Protein AF-A0A0B2UJP2-F1 (afdb_monomer)

Radius of gyration: 17.26 Å; Cα contacts (8 Å, |Δi|>4): 203; chains: 1; bounding box: 52×26×49 Å

Secondary structure (DSSP, 8-state):
-HHHHHHHHHHHHHHHHHHHHHH-GGGT--BS-SSSEEGGGHHHHHHHHHHHHHHTT--STHHHHHHHHHHHHHHSPPPTT-EE-HHHHHHHHHHHHHHHHHHTT---S-HHHHHHHHHHHHHHHHIIIII---TTHHHHHHHHHHHHHHHHH--HHHHHHHHHHHHHHHHHHHHHHHHHHHHHHHHHTT-

Nearest PDB structures (foldseek):
  2d6c-assembly1_A  TM=3.076E-01  e=6.602E+00  Physeter macrocephalus

Mean predicted aligned error: 3.92 Å

Solvent-accessible surface area (backbone atoms only — not comparable to full-atom values): 10195 Å² total; per-residue (Å²): 110,71,65,59,53,42,45,54,50,32,59,42,44,30,57,51,52,52,49,33,49,75,78,40,38,77,80,69,55,67,33,86,47,98,64,66,44,57,49,61,54,53,30,55,46,30,46,49,37,40,53,47,30,57,77,46,70,32,86,30,68,65,47,55,54,35,48,52,52,24,51,44,36,67,70,59,64,60,58,90,59,26,16,29,46,66,66,60,54,55,48,46,45,53,50,39,52,46,50,44,63,66,44,41,88,46,72,60,85,65,52,68,61,54,50,50,47,51,52,52,31,51,54,29,43,45,33,34,71,74,69,67,38,64,83,60,50,36,58,58,39,50,50,51,48,40,48,49,54,21,70,62,63,67,43,68,59,39,48,30,46,36,49,22,49,53,46,52,51,51,52,52,51,53,55,51,53,55,52,51,53,52,52,52,53,60,55,60,76,76,110

Foldseek 3Di:
DLVVVLLVVLLVLLVVLVVCCVPVVVQLDWFQDPDAAAPLCVLVLLVLLLVLCVVLVLVECVNVLSVLVSVCSVVLDDDRSTHHHPVVVVVSNVVSVSVSVVSRPDYADPNVVLVVLSVQLSVVSCCCRPVVPPVCSNLVSVLVNLVSVCVRRVDPSSVSVSSSSVSSSVSNVVSVVVVVVVVVVVVVVVD

pLDDT: mean 92.53, std 6.6, range [61.03, 98.38]

Structure (mmCIF, N/CA/C/O backbone):
data_AF-A0A0B2UJP2-F1
#
_entry.id   AF-A0A0B2UJP2-F1
#
loop_
_atom_site.group_PDB
_atom_site.id
_atom_site.type_symbol
_atom_site.label_atom_id
_atom_site.label_alt_id
_atom_site.label_comp_id
_atom_site.label_asym_id
_atom_site.label_entity_id
_atom_site.label_seq_id
_atom_site.pdbx_PDB_ins_code
_atom_site.Cartn_x
_atom_site.Cartn_y
_atom_site.Cartn_z
_atom_site.occupancy
_atom_site.B_iso_or_equiv
_atom_site.auth_seq_id
_atom_site.auth_comp_id
_atom_site.auth_asym_id
_atom_site.auth_atom_id
_atom_site.pdbx_PDB_model_num
ATOM 1 N N . MET A 1 1 ? -24.992 4.317 1.894 1.00 75.69 1 MET A N 1
ATOM 2 C CA . MET A 1 1 ? -24.284 4.536 0.609 1.00 75.69 1 MET A CA 1
ATOM 3 C C . MET A 1 1 ? -22.768 4.410 0.729 1.00 75.69 1 MET A C 1
ATOM 5 O O . MET A 1 1 ? -22.206 3.634 -0.027 1.00 75.69 1 MET A O 1
ATOM 9 N N . ILE A 1 2 ? -22.106 5.101 1.670 1.00 83.25 2 ILE A N 1
ATOM 10 C CA . ILE A 1 2 ? -20.633 5.050 1.815 1.00 83.25 2 ILE A CA 1
ATOM 11 C C . ILE A 1 2 ? -20.116 3.621 2.065 1.00 83.25 2 ILE A C 1
ATOM 13 O O . ILE A 1 2 ? -19.177 3.199 1.399 1.00 83.25 2 ILE A O 1
ATOM 17 N N . CYS A 1 3 ? -20.766 2.845 2.942 1.00 87.12 3 CYS A N 1
ATOM 18 C CA . CYS A 1 3 ? -20.358 1.459 3.216 1.00 87.12 3 CYS A CA 1
ATOM 19 C C . CYS A 1 3 ? -20.420 0.572 1.963 1.00 87.12 3 CYS A C 1
ATOM 21 O O . CYS A 1 3 ? -19.441 -0.085 1.638 1.00 87.12 3 CYS A O 1
ATOM 23 N N . LEU A 1 4 ? -21.516 0.649 1.197 1.00 91.31 4 LEU A N 1
ATOM 24 C CA . LEU A 1 4 ? -21.671 -0.107 -0.051 1.00 91.31 4 LEU A CA 1
ATOM 25 C C . LEU A 1 4 ? -20.569 0.227 -1.068 1.00 91.31 4 LEU A C 1
ATOM 27 O O . LEU A 1 4 ? -20.046 -0.666 -1.724 1.00 91.31 4 LEU A O 1
ATOM 31 N N . ALA A 1 5 ? -20.195 1.504 -1.189 1.00 93.38 5 ALA A N 1
ATOM 32 C CA . ALA A 1 5 ? -19.117 1.913 -2.086 1.00 93.38 5 ALA A CA 1
ATOM 33 C C . ALA A 1 5 ? -17.758 1.323 -1.666 1.00 93.38 5 ALA A C 1
ATOM 35 O O . ALA A 1 5 ? -17.000 0.873 -2.524 1.00 93.38 5 ALA A O 1
ATOM 36 N N . ILE A 1 6 ? -17.465 1.281 -0.359 1.00 93.75 6 ILE A N 1
ATOM 37 C CA . ILE A 1 6 ? -16.252 0.645 0.183 1.00 93.75 6 ILE A CA 1
ATOM 38 C C . ILE A 1 6 ? -16.264 -0.861 -0.095 1.00 93.75 6 ILE A C 1
ATOM 40 O O . ILE A 1 6 ? -15.250 -1.405 -0.532 1.00 93.75 6 ILE A O 1
ATOM 44 N N . ASP A 1 7 ? -17.404 -1.518 0.115 1.00 93.31 7 ASP A N 1
ATOM 45 C CA . ASP A 1 7 ? -17.557 -2.959 -0.091 1.00 93.31 7 ASP A CA 1
ATOM 46 C C . ASP A 1 7 ? -17.307 -3.332 -1.548 1.00 93.31 7 ASP A C 1
ATOM 48 O O . ASP A 1 7 ? -16.450 -4.166 -1.839 1.00 93.31 7 ASP A O 1
ATOM 52 N N . VAL A 1 8 ? -17.997 -2.657 -2.472 1.00 95.94 8 VAL A N 1
ATOM 53 C CA . VAL A 1 8 ? -17.824 -2.865 -3.914 1.00 95.94 8 VAL A CA 1
ATOM 54 C C . VAL A 1 8 ? -16.376 -2.611 -4.318 1.00 95.94 8 VAL A C 1
ATOM 56 O O . VAL A 1 8 ? -15.792 -3.430 -5.025 1.00 95.94 8 VAL A O 1
ATOM 59 N N . TYR A 1 9 ? -15.769 -1.521 -3.840 1.00 96.69 9 TYR A N 1
ATOM 60 C CA . TYR A 1 9 ? -14.375 -1.210 -4.138 1.00 96.69 9 TYR A CA 1
ATOM 61 C C . TYR A 1 9 ? -13.436 -2.344 -3.705 1.00 96.69 9 TYR A C 1
ATOM 63 O O . TYR A 1 9 ? -12.693 -2.860 -4.540 1.00 96.69 9 TYR A O 1
ATOM 71 N N . LEU A 1 10 ? -13.501 -2.782 -2.441 1.00 95.81 10 LEU A N 1
ATOM 72 C CA . LEU A 1 10 ? -12.616 -3.819 -1.898 1.00 95.81 10 LEU A CA 1
ATOM 73 C C . LEU A 1 10 ? -12.847 -5.192 -2.536 1.00 95.81 10 LEU A C 1
ATOM 75 O O . LEU A 1 10 ? -11.872 -5.897 -2.793 1.00 95.81 10 LEU A O 1
ATOM 79 N N . ILE A 1 11 ? -14.098 -5.550 -2.845 1.00 95.69 11 ILE A N 1
ATOM 80 C CA . ILE A 1 11 ? -14.430 -6.779 -3.581 1.00 95.69 11 ILE A CA 1
ATOM 81 C C . ILE A 1 11 ? -13.800 -6.754 -4.971 1.00 95.69 11 ILE A C 1
ATOM 83 O O . ILE A 1 11 ? -13.231 -7.753 -5.400 1.00 95.69 11 ILE A O 1
ATOM 87 N N . VAL A 1 12 ? -13.872 -5.621 -5.674 1.00 97.06 12 VAL A N 1
ATOM 88 C CA . VAL A 1 12 ? -13.344 -5.492 -7.036 1.00 97.06 12 VAL A CA 1
ATOM 89 C C . VAL A 1 12 ? -11.816 -5.524 -7.057 1.00 97.06 12 VAL A C 1
ATOM 91 O O . VAL A 1 12 ? -11.255 -6.006 -8.035 1.00 97.06 12 VAL A O 1
ATOM 94 N N . LEU A 1 13 ? -11.116 -5.079 -6.010 1.00 96.00 13 LEU A N 1
ATOM 95 C CA . LEU A 1 13 ? -9.649 -4.993 -6.007 1.00 96.00 13 LEU A CA 1
ATOM 96 C C . LEU A 1 13 ? -8.896 -6.271 -6.417 1.00 96.00 13 LEU A C 1
ATOM 98 O O . LEU A 1 13 ? -8.061 -6.177 -7.325 1.00 96.00 13 LEU A O 1
ATOM 102 N N . PRO A 1 14 ? -9.114 -7.452 -5.805 1.00 97.62 14 PRO A N 1
ATOM 103 C CA . PRO A 1 14 ? -8.393 -8.660 -6.203 1.00 97.62 14 PRO A CA 1
ATOM 104 C C . PRO A 1 14 ? -8.684 -9.045 -7.660 1.00 97.62 14 PRO A C 1
ATOM 106 O O . PRO A 1 14 ? -7.749 -9.288 -8.427 1.00 97.62 14 PRO A O 1
ATOM 109 N N . PHE A 1 15 ? -9.953 -9.029 -8.078 1.00 97.69 15 PHE A N 1
ATOM 110 C CA . PHE A 1 15 ? -10.350 -9.404 -9.441 1.00 97.69 15 PHE A CA 1
ATOM 111 C C . PHE A 1 15 ? -9.870 -8.394 -10.481 1.00 97.69 15 PHE A C 1
ATOM 113 O O . PHE A 1 15 ? -9.326 -8.777 -11.510 1.00 97.69 15 PHE A O 1
ATOM 120 N N . GLY A 1 16 ? -9.997 -7.102 -10.190 1.00 96.31 16 GLY A N 1
ATOM 121 C CA . GLY A 1 16 ? -9.502 -6.013 -11.021 1.00 96.31 16 GLY A CA 1
ATOM 122 C C . GLY A 1 16 ? -7.986 -6.069 -11.180 1.00 96.31 16 GLY A C 1
ATOM 123 O O . GLY A 1 16 ? -7.479 -5.858 -12.277 1.00 96.31 16 GLY A O 1
ATOM 124 N N . THR A 1 17 ? -7.250 -6.436 -10.129 1.00 96.12 17 THR A N 1
ATOM 125 C CA . THR A 1 17 ? -5.792 -6.612 -10.211 1.00 96.12 17 THR A CA 1
ATOM 126 C C . THR A 1 17 ? -5.415 -7.785 -11.114 1.00 96.12 17 THR A C 1
ATOM 128 O O . THR A 1 17 ? -4.523 -7.639 -11.951 1.00 96.12 17 THR A O 1
ATOM 131 N N . LEU A 1 18 ? -6.106 -8.925 -10.997 1.00 96.81 18 LEU A N 1
ATOM 132 C CA . LEU A 1 18 ? -5.911 -10.073 -11.892 1.00 96.81 18 LEU A CA 1
ATOM 133 C C . LEU A 1 18 ? -6.283 -9.738 -13.339 1.00 96.81 18 LEU A C 1
ATOM 135 O O . LEU A 1 18 ? -5.522 -10.046 -14.253 1.00 96.81 18 LEU A O 1
ATOM 139 N N . PHE A 1 19 ? -7.415 -9.065 -13.544 1.00 96.62 19 PHE A N 1
ATOM 140 C CA . PHE A 1 19 ? -7.871 -8.624 -14.858 1.00 96.62 19 PHE A CA 1
ATOM 141 C C . PHE A 1 19 ? -6.849 -7.686 -15.507 1.00 96.62 19 PHE A C 1
ATOM 143 O O . PHE A 1 19 ? -6.411 -7.919 -16.633 1.00 96.62 19 PHE A O 1
ATOM 150 N N . LEU A 1 20 ? -6.396 -6.661 -14.780 1.00 94.88 20 LEU A N 1
ATOM 151 C CA . LEU A 1 20 ? -5.360 -5.757 -15.268 1.00 94.88 20 LEU A CA 1
ATOM 152 C C . LEU A 1 20 ? -4.054 -6.502 -15.530 1.00 94.88 20 LEU A C 1
ATOM 154 O O . LEU A 1 20 ? -3.387 -6.202 -16.509 1.00 94.88 20 LEU A O 1
ATOM 158 N N . TYR A 1 21 ? -3.680 -7.486 -14.716 1.00 94.69 21 TYR A N 1
ATOM 159 C CA . TYR A 1 21 ? -2.486 -8.282 -14.978 1.00 94.69 21 TYR A CA 1
ATOM 160 C C . TYR A 1 21 ? -2.602 -9.112 -16.267 1.00 94.69 21 TYR A C 1
ATOM 162 O O . TYR A 1 21 ? -1.658 -9.128 -17.055 1.00 94.69 21 TYR A O 1
ATOM 170 N N . ALA A 1 22 ? -3.747 -9.753 -16.510 1.00 94.94 22 ALA A N 1
ATOM 171 C CA . ALA A 1 22 ? -3.966 -10.610 -17.674 1.00 94.94 22 ALA A CA 1
ATOM 172 C C . ALA A 1 22 ? -4.116 -9.815 -18.982 1.00 94.94 22 ALA A C 1
ATOM 174 O O . ALA A 1 22 ? -3.493 -10.154 -19.986 1.00 94.94 22 ALA A O 1
ATOM 175 N N . PHE A 1 23 ? -4.908 -8.739 -18.969 1.00 95.56 23 PHE A N 1
ATOM 176 C CA . PHE A 1 23 ? -5.330 -8.041 -20.190 1.00 95.56 23 PHE A CA 1
ATOM 177 C C . PHE A 1 23 ? -4.647 -6.689 -20.401 1.00 95.56 23 PHE A C 1
ATOM 179 O O . PHE A 1 23 ? -4.556 -6.204 -21.525 1.00 95.56 23 PHE A O 1
ATOM 186 N N . ALA A 1 24 ? -4.134 -6.071 -19.338 1.00 92.38 24 ALA A N 1
ATOM 187 C CA . ALA A 1 24 ? -3.550 -4.734 -19.385 1.00 92.38 24 ALA A CA 1
ATOM 188 C C . ALA A 1 24 ? -2.288 -4.642 -18.518 1.00 92.38 24 ALA A C 1
ATOM 190 O O . ALA A 1 24 ? -2.117 -3.675 -17.776 1.00 92.38 24 ALA A O 1
ATOM 191 N N . ASN A 1 25 ? -1.400 -5.648 -18.582 1.00 88.88 25 ASN A N 1
ATOM 192 C CA . ASN A 1 25 ? -0.298 -5.817 -17.621 1.00 88.88 25 ASN A CA 1
ATOM 193 C C . ASN A 1 25 ? 0.548 -4.543 -17.450 1.00 88.88 25 ASN A C 1
ATOM 195 O O . ASN A 1 25 ? 0.991 -4.202 -16.356 1.00 88.88 25 ASN A O 1
ATOM 199 N N . GLU A 1 26 ? 0.720 -3.784 -18.531 1.00 86.38 26 GLU A N 1
ATOM 200 C CA . GLU A 1 26 ? 1.343 -2.463 -18.527 1.00 86.38 26 GLU A CA 1
ATOM 201 C C . GLU A 1 26 ? 0.826 -1.527 -17.418 1.00 86.38 26 GLU A C 1
ATOM 203 O O . GLU A 1 26 ? 1.623 -0.815 -16.806 1.00 86.38 26 GLU A O 1
ATOM 208 N N . ALA A 1 27 ? -0.472 -1.565 -17.109 1.00 86.38 27 ALA A N 1
ATOM 209 C CA . ALA A 1 27 ? -1.109 -0.804 -16.040 1.00 86.38 27 ALA A CA 1
ATOM 210 C C . ALA A 1 27 ? -0.759 -1.292 -14.626 1.00 86.38 27 ALA A C 1
ATOM 212 O O . ALA A 1 27 ? -0.904 -0.507 -13.699 1.00 86.38 27 ALA A O 1
ATOM 213 N N . THR A 1 28 ? -0.268 -2.524 -14.455 1.00 85.88 28 THR A N 1
ATOM 214 C CA . THR A 1 28 ? 0.169 -3.095 -13.159 1.00 85.88 28 THR A CA 1
ATOM 215 C C . THR A 1 28 ? 1.686 -3.031 -12.950 1.00 85.88 28 THR A C 1
ATOM 217 O O . THR A 1 28 ? 2.196 -3.285 -11.855 1.00 85.88 28 THR A O 1
ATOM 220 N N . LYS A 1 29 ? 2.444 -2.685 -13.999 1.00 84.56 29 LYS A N 1
ATOM 221 C CA . LYS A 1 29 ? 3.903 -2.580 -13.931 1.00 84.56 29 LYS A CA 1
ATOM 222 C C . LYS A 1 29 ? 4.333 -1.337 -13.164 1.00 84.56 29 LYS A C 1
ATOM 224 O O . LYS A 1 29 ? 3.960 -0.2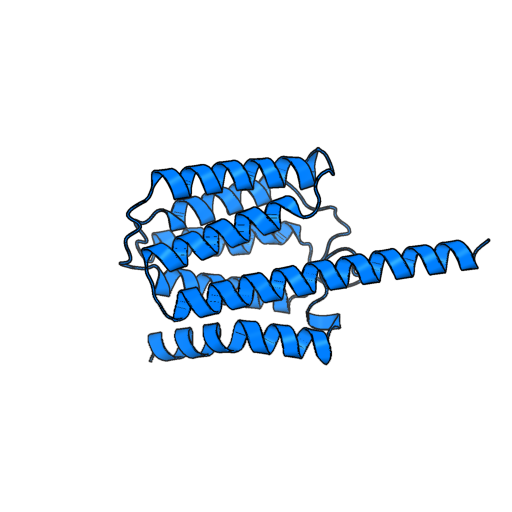06 -13.478 1.00 84.56 29 LYS A O 1
ATOM 229 N N . HIS A 1 30 ? 5.240 -1.547 -12.217 1.00 79.75 30 HIS A N 1
ATOM 230 C CA . HIS A 1 30 ? 5.895 -0.489 -11.459 1.00 79.75 30 HIS A CA 1
ATOM 231 C C . HIS A 1 30 ? 7.373 -0.840 -11.228 1.00 79.75 30 HIS A C 1
ATOM 233 O O . HIS A 1 30 ? 7.747 -2.005 -11.134 1.00 79.75 30 HIS A O 1
ATOM 239 N N . GLY A 1 31 ? 8.248 0.166 -11.139 1.00 82.06 31 GLY A N 1
ATOM 240 C CA . GLY A 1 31 ? 9.698 -0.027 -11.012 1.00 82.06 31 GLY A CA 1
ATOM 241 C C . GLY A 1 31 ? 10.466 0.710 -12.103 1.00 82.06 31 GLY A C 1
ATOM 242 O O . GLY A 1 31 ? 10.180 1.868 -12.373 1.00 82.06 31 GLY A O 1
ATOM 243 N N . TYR A 1 32 ? 11.456 0.070 -12.722 1.00 80.81 32 TYR A N 1
ATOM 244 C CA . TYR A 1 32 ? 12.274 0.686 -13.776 1.00 80.81 32 TYR A CA 1
ATOM 245 C C . TYR A 1 32 ? 11.512 0.744 -15.111 1.00 80.81 32 TYR A C 1
ATOM 247 O O . TYR A 1 32 ? 11.799 -0.025 -16.025 1.00 80.81 32 TYR A O 1
ATOM 255 N N . ILE A 1 33 ? 10.515 1.625 -15.192 1.00 84.06 33 ILE A N 1
ATOM 256 C CA . ILE A 1 33 ? 9.698 1.887 -16.385 1.00 84.06 33 ILE A CA 1
ATOM 257 C C . ILE A 1 33 ? 10.066 3.252 -16.991 1.00 84.06 33 ILE A C 1
ATOM 259 O O . ILE A 1 33 ? 10.508 4.149 -16.274 1.00 84.06 33 ILE A O 1
ATOM 263 N N . ALA A 1 34 ? 9.902 3.411 -18.308 1.00 81.56 34 ALA A N 1
ATOM 264 C CA . ALA A 1 34 ? 10.338 4.613 -19.029 1.00 81.56 34 ALA A CA 1
ATOM 265 C C . ALA A 1 34 ? 9.530 5.873 -18.653 1.00 81.56 34 ALA A C 1
ATOM 267 O O . ALA A 1 34 ? 10.097 6.947 -18.457 1.00 81.56 34 ALA A O 1
ATOM 268 N N . GLY A 1 35 ? 8.211 5.739 -18.495 1.00 85.31 35 GLY A N 1
ATOM 269 C CA . GLY A 1 35 ? 7.296 6.842 -18.180 1.00 85.31 35 GLY A CA 1
ATOM 270 C C . GLY A 1 35 ? 6.723 6.788 -16.763 1.00 85.31 35 GLY A C 1
ATOM 271 O O . GLY A 1 35 ? 6.841 5.783 -16.065 1.00 85.31 35 GLY A O 1
ATOM 272 N N . GLY A 1 36 ? 6.070 7.874 -16.350 1.00 90.00 36 GLY A N 1
ATOM 273 C CA . GLY A 1 36 ? 5.347 7.964 -15.080 1.00 90.00 36 GLY A CA 1
ATOM 274 C C . GLY A 1 36 ? 6.028 8.838 -14.029 1.00 90.00 36 GLY A C 1
ATOM 275 O O . GLY A 1 36 ? 6.999 9.543 -14.297 1.00 90.00 36 GLY A O 1
ATOM 276 N N . ILE A 1 37 ? 5.491 8.782 -12.817 1.00 92.75 37 ILE A N 1
ATOM 277 C CA . ILE A 1 37 ? 5.905 9.600 -11.677 1.00 92.75 37 ILE A CA 1
ATOM 278 C C . ILE A 1 37 ? 6.873 8.829 -10.776 1.00 92.75 37 ILE A C 1
ATOM 280 O O . ILE A 1 37 ? 6.852 7.599 -10.719 1.00 92.75 37 ILE A O 1
ATOM 284 N N . SER A 1 38 ? 7.748 9.543 -10.069 1.00 94.25 38 SER A N 1
ATOM 285 C CA . SER A 1 38 ? 8.731 8.919 -9.178 1.00 94.25 38 SER A CA 1
ATOM 286 C C . SER A 1 38 ? 8.053 8.155 -8.040 1.00 94.25 38 SER A C 1
ATOM 288 O O . SER A 1 38 ? 7.150 8.677 -7.387 1.00 94.25 38 SER A O 1
ATOM 290 N N . LYS A 1 39 ? 8.545 6.950 -7.717 1.00 93.19 39 LYS A N 1
ATOM 291 C CA . LYS A 1 39 ? 8.080 6.221 -6.523 1.00 93.19 39 LYS A CA 1
ATOM 292 C C . LYS A 1 39 ? 8.417 6.928 -5.212 1.00 93.19 39 LYS A C 1
ATOM 294 O O . LYS A 1 39 ? 7.816 6.621 -4.193 1.00 93.19 39 LYS A O 1
ATOM 299 N N . ASN A 1 40 ? 9.311 7.916 -5.216 1.00 94.69 40 ASN A N 1
ATOM 300 C CA . ASN A 1 40 ? 9.557 8.743 -4.030 1.00 94.69 40 ASN A CA 1
ATOM 301 C C . ASN A 1 40 ? 8.349 9.614 -3.639 1.00 94.69 40 ASN A C 1
ATOM 303 O O . ASN A 1 40 ? 8.326 10.168 -2.543 1.00 94.69 40 ASN A O 1
ATOM 307 N N . TYR A 1 41 ? 7.324 9.706 -4.493 1.00 95.00 41 TYR A N 1
ATOM 308 C CA . TYR A 1 41 ? 6.033 10.310 -4.157 1.00 95.00 41 TYR A CA 1
ATOM 309 C C . TYR A 1 41 ? 5.116 9.391 -3.351 1.00 95.00 41 TYR A C 1
ATOM 311 O O . TYR A 1 41 ? 4.049 9.819 -2.923 1.00 95.00 41 TYR A O 1
ATOM 319 N N . PHE A 1 42 ? 5.561 8.169 -3.050 1.00 92.25 42 PHE A N 1
ATOM 320 C CA . PHE A 1 42 ? 4.864 7.277 -2.135 1.00 92.25 42 PHE A CA 1
ATOM 321 C C . PHE A 1 42 ? 4.650 7.875 -0.734 1.00 92.25 42 PHE A C 1
ATOM 323 O O . PHE A 1 42 ? 3.622 7.649 -0.104 1.00 92.25 42 PHE A O 1
ATOM 330 N N . LYS A 1 43 ? 5.554 8.746 -0.279 1.00 95.25 43 LYS A N 1
ATOM 331 C CA . LYS A 1 43 ? 5.374 9.484 0.978 1.00 95.25 43 LYS A CA 1
ATOM 332 C C . LYS A 1 43 ? 4.080 10.303 1.032 1.00 95.25 43 LYS A C 1
ATOM 334 O O . LYS A 1 43 ? 3.520 10.459 2.106 1.00 95.25 43 LYS A O 1
ATOM 339 N N . TYR A 1 44 ? 3.578 10.800 -0.103 1.00 95.62 44 TYR A N 1
ATOM 340 C CA . TYR A 1 44 ? 2.372 11.631 -0.120 1.00 95.62 44 TYR A CA 1
ATOM 341 C C . TYR A 1 44 ? 1.099 10.821 0.092 1.00 95.62 44 TYR A C 1
ATOM 343 O O . TYR A 1 44 ? 0.206 11.297 0.784 1.00 95.62 44 TYR A O 1
ATOM 351 N N . PHE A 1 45 ? 1.027 9.591 -0.422 1.00 91.31 45 PHE A N 1
ATOM 352 C CA . PHE A 1 45 ? -0.133 8.749 -0.145 1.00 91.31 45 PHE A CA 1
ATOM 353 C C . PHE A 1 45 ? -0.160 8.314 1.328 1.00 91.31 45 PHE A C 1
ATOM 355 O O . PHE A 1 45 ? -1.228 8.263 1.931 1.00 91.31 45 PHE A O 1
ATOM 362 N N . TYR A 1 46 ? 1.006 8.033 1.933 1.00 95.25 46 TYR A N 1
ATOM 363 C CA . TYR A 1 46 ? 1.075 7.673 3.352 1.00 95.25 46 TYR A CA 1
ATOM 364 C C . TYR A 1 46 ? 0.786 8.883 4.236 1.00 95.25 46 TYR A C 1
ATOM 366 O O . TYR A 1 46 ? 0.079 8.748 5.228 1.00 95.25 46 TYR A O 1
ATOM 374 N N . LEU A 1 47 ? 1.274 10.068 3.854 1.00 97.44 47 LEU A N 1
ATOM 375 C CA . LEU A 1 47 ? 0.942 11.319 4.530 1.00 97.44 47 LEU A CA 1
ATOM 376 C C . LEU A 1 47 ? -0.567 11.572 4.485 1.00 97.44 47 LEU A C 1
ATOM 378 O O . LEU A 1 47 ? -1.158 11.862 5.518 1.00 97.44 47 LEU A O 1
ATOM 382 N N . TYR A 1 48 ? -1.192 11.390 3.319 1.00 97.62 48 TYR A N 1
ATOM 383 C CA . TYR A 1 48 ? -2.642 11.476 3.167 1.00 97.62 48 TYR A CA 1
ATOM 384 C C . TYR A 1 48 ? -3.377 10.493 4.090 1.00 97.62 48 TYR A C 1
ATOM 386 O O . TYR A 1 48 ? -4.273 10.902 4.823 1.00 97.62 48 TYR A O 1
ATOM 394 N N . GLY A 1 49 ? -2.959 9.223 4.123 1.00 97.06 49 GLY A N 1
ATOM 395 C CA . GLY A 1 49 ? -3.535 8.223 5.024 1.00 97.06 49 GLY A CA 1
ATOM 396 C C . GLY A 1 49 ? -3.388 8.594 6.503 1.00 97.06 49 GLY A C 1
ATOM 397 O O . GLY A 1 49 ? -4.351 8.476 7.257 1.00 97.06 49 GLY A O 1
ATOM 398 N N . VAL A 1 50 ? -2.215 9.087 6.919 1.00 97.62 50 VAL A N 1
ATOM 399 C CA . VAL A 1 50 ? -1.969 9.560 8.293 1.00 97.62 50 VAL A CA 1
ATOM 400 C C . VAL A 1 50 ? -2.891 10.729 8.633 1.00 97.62 50 VAL A C 1
ATOM 402 O O . VAL A 1 50 ? -3.580 10.662 9.648 1.00 97.62 50 VAL A O 1
ATOM 405 N N . VAL A 1 51 ? -2.965 11.755 7.780 1.00 97.62 51 VAL A N 1
ATOM 406 C CA . VAL A 1 51 ? -3.867 12.905 7.971 1.00 97.62 51 VAL A CA 1
ATOM 407 C C . VAL A 1 51 ? -5.313 12.433 8.101 1.00 97.62 51 VAL A C 1
ATOM 409 O O . VAL A 1 51 ? -6.003 12.803 9.049 1.00 97.62 51 VAL A O 1
ATOM 412 N N . LEU A 1 52 ? -5.759 11.550 7.208 1.00 97.00 52 LEU A N 1
ATOM 413 C CA . LEU A 1 52 ? -7.116 11.025 7.250 1.00 97.00 52 LEU A CA 1
ATOM 414 C C . LEU A 1 52 ? -7.377 10.199 8.521 1.00 97.00 52 LEU A C 1
ATOM 416 O O . LEU A 1 52 ? -8.460 10.296 9.080 1.00 97.00 52 LEU A O 1
ATOM 420 N N . SER A 1 53 ? -6.389 9.448 9.018 1.00 96.50 53 SER A N 1
ATOM 421 C CA . SER A 1 53 ? -6.490 8.690 10.278 1.00 96.50 53 SER A CA 1
ATOM 422 C C . SER A 1 53 ? -6.512 9.553 11.546 1.00 96.50 53 SER A C 1
ATOM 424 O O . SER A 1 53 ? -6.761 9.028 12.634 1.00 96.50 53 SER A O 1
ATOM 426 N N . VAL A 1 54 ? -6.186 10.843 11.425 1.00 95.75 54 VAL A N 1
ATOM 427 C CA . VAL A 1 54 ? -6.323 11.844 12.492 1.00 95.75 54 VAL A CA 1
ATOM 428 C C . VAL A 1 54 ? -7.691 12.517 12.395 1.00 95.75 54 VAL A C 1
ATOM 430 O O . VAL A 1 54 ? -8.369 12.621 13.410 1.00 95.75 54 VAL A O 1
ATOM 433 N N . ILE A 1 55 ? -8.111 12.915 11.186 1.00 96.25 55 ILE A N 1
ATOM 434 C CA . ILE A 1 55 ? -9.428 13.531 10.930 1.00 96.25 55 ILE A CA 1
ATOM 435 C C . ILE A 1 55 ? -10.565 12.564 11.274 1.00 96.25 55 ILE A C 1
ATOM 437 O O . ILE A 1 55 ? -11.508 12.933 11.965 1.00 96.25 55 ILE A O 1
ATOM 441 N N . LEU A 1 56 ? -10.474 11.323 10.794 1.00 94.06 56 LEU A N 1
ATOM 442 C CA . LEU A 1 56 ? -11.287 10.210 11.264 1.00 94.06 56 LEU A CA 1
ATOM 443 C C . LEU A 1 56 ? -10.521 9.627 12.445 1.00 94.06 56 LEU A C 1
ATOM 445 O O . LEU A 1 56 ? -9.484 9.022 12.185 1.00 94.06 56 LEU A O 1
ATOM 449 N N . PRO A 1 57 ? -10.938 9.796 13.708 1.00 89.19 57 PRO A N 1
ATOM 450 C CA . PRO A 1 57 ? -10.126 9.399 14.855 1.00 89.19 57 PRO A CA 1
ATOM 451 C C . PRO A 1 57 ? -10.003 7.868 14.931 1.00 89.19 57 PRO A C 1
ATOM 453 O O . PRO A 1 57 ? -10.755 7.178 15.610 1.00 89.19 57 PRO A O 1
ATOM 456 N N . ILE A 1 58 ? -9.063 7.307 14.167 1.00 91.38 58 ILE A N 1
ATOM 457 C CA . ILE A 1 58 ? -8.700 5.893 14.189 1.00 91.38 58 ILE A CA 1
ATOM 458 C C . ILE A 1 58 ? -7.752 5.706 15.365 1.00 91.38 58 ILE A C 1
ATOM 460 O O . ILE A 1 58 ? -6.548 5.929 15.252 1.00 91.38 58 ILE A O 1
ATOM 464 N N . GLU A 1 59 ? -8.304 5.317 16.505 1.00 86.12 59 GLU A N 1
ATOM 465 C CA . GLU A 1 59 ? -7.549 5.146 17.753 1.00 86.12 59 GLU A CA 1
ATOM 466 C C . GLU A 1 59 ? -6.844 3.786 17.855 1.00 86.12 59 GLU A C 1
ATOM 468 O O . GLU A 1 59 ? -6.113 3.519 18.805 1.00 86.12 59 GLU A O 1
ATOM 473 N N . ASN A 1 60 ? -7.023 2.914 16.861 1.00 89.75 60 ASN A N 1
ATOM 474 C CA . ASN A 1 60 ? -6.387 1.604 16.841 1.00 89.75 60 ASN A CA 1
ATOM 475 C C . ASN A 1 60 ? -4.971 1.627 16.237 1.00 89.75 60 ASN A C 1
ATOM 477 O O . ASN A 1 60 ? -4.498 2.597 15.638 1.00 89.75 60 ASN A O 1
ATOM 481 N N . MET A 1 61 ? -4.294 0.485 16.362 1.00 90.12 61 MET A N 1
ATOM 482 C CA . MET A 1 61 ? -2.901 0.306 15.952 1.00 90.12 61 MET A CA 1
ATOM 483 C C . MET A 1 61 ? -2.657 0.498 14.442 1.00 90.12 61 MET A C 1
ATOM 485 O O . MET A 1 61 ? -1.510 0.687 14.035 1.00 90.12 61 MET A O 1
ATOM 489 N N . TYR A 1 62 ? -3.693 0.533 13.595 1.00 93.75 62 TYR A N 1
ATOM 490 C CA . TYR A 1 62 ? -3.550 0.824 12.164 1.00 93.75 62 TYR A CA 1
ATOM 491 C C . TYR A 1 62 ? -2.907 2.191 11.901 1.00 93.75 62 TYR A C 1
ATOM 493 O O . TYR A 1 62 ? -2.101 2.327 10.978 1.00 93.75 62 TYR A O 1
ATOM 501 N N . ARG A 1 63 ? -3.170 3.190 12.756 1.00 93.81 63 ARG A N 1
ATOM 502 C CA . ARG A 1 63 ? -2.512 4.503 12.671 1.00 93.81 63 ARG A CA 1
ATOM 503 C C . ARG A 1 63 ? -0.988 4.380 12.786 1.00 93.81 63 ARG A C 1
ATOM 505 O O . ARG A 1 63 ? -0.264 5.020 12.025 1.00 93.81 63 ARG A O 1
ATOM 512 N N . ILE A 1 64 ? -0.494 3.514 13.677 1.00 93.31 64 ILE A N 1
ATOM 513 C CA . ILE A 1 64 ? 0.946 3.251 13.835 1.00 93.31 64 ILE A CA 1
ATOM 514 C C . ILE A 1 64 ? 1.520 2.637 12.559 1.00 93.31 64 ILE A C 1
ATOM 516 O O . ILE A 1 64 ? 2.591 3.047 12.116 1.00 93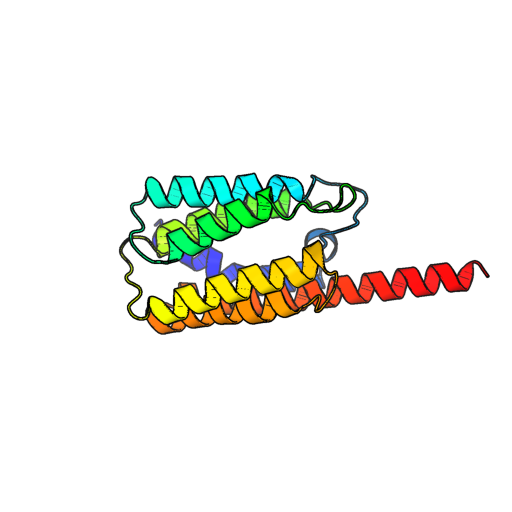.31 64 ILE A O 1
ATOM 520 N N . HIS A 1 65 ? 0.798 1.705 11.929 1.00 95.50 65 HIS A N 1
ATOM 521 C CA . HIS A 1 65 ? 1.211 1.139 10.645 1.00 95.50 65 HIS A CA 1
ATOM 522 C C . HIS A 1 65 ? 1.376 2.229 9.574 1.00 95.50 65 HIS A C 1
ATOM 524 O O . HIS A 1 65 ? 2.422 2.287 8.925 1.00 95.50 65 HIS A O 1
ATOM 530 N N . LEU A 1 66 ? 0.399 3.133 9.429 1.00 96.56 66 LEU A N 1
ATOM 531 C CA . LEU A 1 66 ? 0.473 4.239 8.466 1.00 96.56 66 LEU A CA 1
ATOM 532 C C . LEU A 1 66 ? 1.645 5.183 8.752 1.00 96.56 66 LEU A C 1
ATOM 534 O O . LEU A 1 66 ? 2.404 5.517 7.841 1.00 96.56 66 LEU A O 1
ATOM 538 N N . PHE A 1 67 ? 1.828 5.575 10.014 1.00 96.88 67 PHE A N 1
ATOM 539 C CA . PHE A 1 67 ? 2.904 6.481 10.413 1.00 96.88 67 PHE A CA 1
ATOM 540 C C . PHE A 1 67 ? 4.286 5.864 10.179 1.00 96.88 67 PHE A C 1
ATOM 542 O O . PHE A 1 67 ? 5.180 6.490 9.609 1.00 96.88 67 PHE A O 1
ATOM 549 N N . ARG A 1 68 ? 4.443 4.588 10.536 1.00 96.81 68 ARG A N 1
ATOM 550 C CA . ARG A 1 68 ? 5.665 3.822 10.293 1.00 96.81 68 ARG A CA 1
ATOM 551 C C . ARG A 1 68 ? 5.981 3.747 8.800 1.00 96.81 68 ARG A C 1
ATOM 553 O O . ARG A 1 68 ? 7.116 4.002 8.404 1.00 96.81 68 ARG A O 1
ATOM 560 N N . ARG A 1 69 ? 4.986 3.469 7.953 1.00 96.81 69 ARG A N 1
ATOM 561 C CA . ARG A 1 69 ? 5.167 3.456 6.494 1.00 96.81 69 ARG A CA 1
ATOM 562 C C . ARG A 1 69 ? 5.518 4.834 5.927 1.00 96.81 69 ARG A C 1
ATOM 564 O O . ARG A 1 69 ? 6.373 4.916 5.044 1.00 96.81 69 ARG A O 1
ATOM 571 N N . LEU A 1 70 ? 4.935 5.914 6.453 1.00 97.69 70 LEU A N 1
ATOM 572 C CA . LEU A 1 70 ? 5.316 7.281 6.089 1.00 97.69 70 LEU A CA 1
ATOM 573 C C . LEU A 1 70 ? 6.806 7.523 6.366 1.00 97.69 70 LEU A C 1
ATOM 575 O O . LEU A 1 70 ? 7.534 7.902 5.447 1.00 97.69 70 LEU A O 1
ATOM 579 N N . ILE A 1 71 ? 7.269 7.230 7.586 1.00 97.50 71 ILE A N 1
ATOM 580 C CA . ILE A 1 71 ? 8.684 7.363 7.967 1.00 97.50 71 ILE A CA 1
ATOM 581 C C . ILE A 1 71 ? 9.571 6.550 7.023 1.00 97.50 71 ILE A C 1
ATOM 583 O O . ILE A 1 71 ? 10.516 7.087 6.446 1.00 97.50 71 ILE A O 1
ATOM 587 N N . GLU A 1 72 ? 9.245 5.275 6.805 1.00 95.88 72 GLU A N 1
ATOM 588 C CA . GLU A 1 72 ? 10.006 4.407 5.905 1.00 95.88 72 GLU A CA 1
ATOM 589 C C . GLU A 1 72 ? 10.120 4.992 4.499 1.00 95.88 72 GLU A C 1
ATOM 591 O O . GLU A 1 72 ? 11.193 4.947 3.915 1.00 95.88 72 GLU A O 1
ATOM 596 N N . THR A 1 73 ? 9.056 5.572 3.939 1.00 95.44 73 THR A N 1
ATOM 597 C CA . THR A 1 73 ? 9.136 6.170 2.594 1.00 95.44 73 THR A CA 1
ATOM 598 C C . THR A 1 73 ? 9.950 7.458 2.522 1.00 95.44 73 THR A C 1
ATOM 600 O O . THR A 1 73 ? 10.424 7.817 1.442 1.00 95.44 73 THR A O 1
ATOM 603 N N . VAL A 1 74 ? 10.137 8.151 3.646 1.00 96.38 74 VAL A N 1
ATOM 604 C CA . VAL A 1 74 ? 11.024 9.318 3.742 1.00 96.38 74 VAL A CA 1
ATOM 605 C C . VAL A 1 74 ? 12.484 8.872 3.878 1.00 96.38 74 VAL A C 1
ATOM 607 O O . VAL A 1 74 ? 13.355 9.430 3.205 1.00 96.38 74 VAL A O 1
ATOM 610 N N . VAL A 1 75 ? 12.741 7.852 4.704 1.00 96.50 75 VAL A N 1
ATOM 611 C CA . VAL A 1 75 ? 14.084 7.332 5.009 1.00 96.50 75 VAL A CA 1
ATOM 612 C C . VAL A 1 75 ? 14.612 6.431 3.884 1.00 96.50 75 VAL A C 1
ATOM 614 O O . VAL A 1 75 ? 15.696 6.655 3.347 1.00 96.50 75 VAL A O 1
ATOM 617 N N . PHE A 1 76 ? 13.841 5.424 3.474 1.00 95.50 76 PHE A N 1
ATOM 618 C CA . PHE A 1 76 ? 14.206 4.427 2.466 1.00 95.50 76 PHE A CA 1
ATOM 619 C C . PHE A 1 76 ? 13.784 4.872 1.064 1.00 95.50 76 PHE A C 1
ATOM 621 O O . PHE A 1 76 ? 12.819 4.381 0.473 1.00 95.50 76 PHE A O 1
ATOM 628 N N . LYS A 1 77 ? 14.539 5.822 0.507 1.00 94.00 77 LYS A N 1
ATOM 629 C CA . LYS A 1 77 ? 14.265 6.364 -0.827 1.00 94.00 77 LYS A CA 1
ATOM 630 C C . LYS A 1 77 ? 14.420 5.307 -1.921 1.00 94.00 77 LYS A C 1
ATOM 632 O O . LYS A 1 77 ? 15.368 4.519 -1.957 1.00 94.00 77 LYS A O 1
ATOM 637 N N . TYR A 1 78 ? 13.509 5.351 -2.884 1.00 91.62 78 TYR A N 1
ATOM 638 C CA . TYR A 1 78 ? 13.625 4.599 -4.122 1.00 91.62 78 TYR A CA 1
ATOM 639 C C . TYR A 1 78 ? 14.670 5.238 -5.043 1.00 91.62 78 TYR A C 1
ATOM 641 O O . TYR A 1 78 ? 14.864 6.457 -5.059 1.00 91.62 78 TYR A O 1
ATOM 649 N N . SER A 1 79 ? 15.296 4.405 -5.881 1.00 89.69 79 SER A N 1
ATOM 650 C CA . SER A 1 79 ? 16.145 4.875 -6.982 1.00 89.69 79 SER A CA 1
ATOM 651 C C . SER A 1 79 ? 15.381 5.865 -7.869 1.00 89.69 79 SER A C 1
ATOM 653 O O . SER A 1 79 ? 14.205 5.648 -8.161 1.00 89.69 79 SER A O 1
ATOM 655 N N . SER A 1 80 ? 16.061 6.903 -8.361 1.00 87.38 80 SER A N 1
ATOM 656 C CA . SER A 1 80 ? 15.500 7.915 -9.275 1.00 87.38 80 SER A CA 1
ATOM 657 C C . SER A 1 80 ? 14.909 7.329 -10.563 1.00 87.38 80 SER A C 1
ATOM 659 O O . SER A 1 80 ? 14.020 7.924 -11.170 1.00 87.38 80 SER A O 1
ATOM 661 N N . ARG A 1 81 ? 15.362 6.136 -10.964 1.00 88.50 81 ARG A N 1
ATOM 662 C CA . ARG A 1 81 ? 14.846 5.400 -12.128 1.00 88.50 81 ARG A CA 1
ATOM 663 C C . ARG A 1 81 ? 13.581 4.586 -11.824 1.00 88.50 81 ARG A C 1
ATOM 665 O O . ARG A 1 81 ? 12.971 4.053 -12.743 1.00 88.50 81 ARG A O 1
ATOM 672 N N . SER A 1 82 ? 13.204 4.448 -10.553 1.00 89.94 82 SER A N 1
ATOM 673 C CA . SER A 1 82 ? 12.015 3.710 -10.134 1.00 89.94 82 SER A CA 1
ATOM 674 C C . SER A 1 82 ? 10.785 4.614 -10.201 1.00 89.94 82 SER A C 1
ATOM 676 O O . SER A 1 82 ? 10.640 5.565 -9.429 1.00 89.94 82 SER A O 1
ATOM 678 N N . ARG A 1 83 ? 9.890 4.300 -11.131 1.00 91.94 83 ARG A N 1
ATOM 679 C CA . ARG A 1 83 ? 8.677 5.048 -11.448 1.00 91.94 83 ARG A CA 1
ATOM 680 C C . ARG A 1 83 ? 7.424 4.189 -11.253 1.00 91.94 83 ARG A C 1
ATOM 682 O O . ARG A 1 83 ? 7.478 2.957 -11.183 1.00 91.94 83 ARG A O 1
ATOM 689 N N . MET A 1 84 ? 6.290 4.859 -11.124 1.00 91.62 84 MET A N 1
ATOM 690 C CA . MET A 1 84 ? 4.946 4.286 -11.105 1.00 91.62 84 MET A CA 1
ATOM 691 C C . MET A 1 84 ? 4.051 5.064 -12.071 1.00 91.62 84 MET A C 1
ATOM 693 O O . MET A 1 84 ? 4.324 6.223 -12.384 1.00 91.62 84 MET A O 1
ATOM 697 N N . ARG A 1 85 ? 2.962 4.451 -12.533 1.00 90.25 85 ARG A N 1
ATOM 698 C CA . ARG A 1 85 ? 1.954 5.167 -13.327 1.00 90.25 85 ARG A CA 1
ATOM 699 C C . ARG A 1 85 ? 1.033 5.979 -12.417 1.00 90.25 85 ARG A C 1
ATOM 701 O O . ARG A 1 85 ? 0.775 5.560 -11.292 1.00 90.25 85 ARG A O 1
ATOM 708 N N . LEU A 1 86 ? 0.487 7.083 -12.932 1.00 90.44 86 LEU A N 1
ATOM 709 C CA . LEU A 1 86 ? -0.437 7.961 -12.199 1.00 90.44 86 LEU A CA 1
ATOM 710 C C . LEU A 1 86 ? -1.635 7.197 -11.610 1.00 90.44 86 LEU A C 1
ATOM 712 O O . LEU A 1 86 ? -2.023 7.453 -10.476 1.00 90.44 86 LEU A O 1
ATOM 716 N N . ILE A 1 87 ? -2.149 6.194 -12.328 1.00 90.62 87 ILE A N 1
ATOM 717 C CA . ILE A 1 87 ? -3.250 5.350 -11.845 1.00 90.62 87 ILE A CA 1
ATOM 718 C C . ILE A 1 87 ? -2.936 4.644 -10.518 1.00 90.62 87 ILE A C 1
ATOM 720 O O . ILE A 1 87 ? -3.814 4.546 -9.674 1.00 90.62 87 ILE A O 1
ATOM 724 N N . HIS A 1 88 ? -1.685 4.228 -10.276 1.00 90.94 88 HIS A N 1
ATOM 725 C CA . HIS A 1 88 ? -1.304 3.606 -9.000 1.00 90.94 88 HIS A CA 1
ATOM 726 C C . HIS A 1 88 ? -1.339 4.612 -7.851 1.00 90.94 88 HIS A C 1
ATOM 728 O O . HIS A 1 88 ? -1.614 4.244 -6.715 1.00 90.94 88 HIS A O 1
ATOM 734 N N . PHE A 1 89 ? -1.038 5.878 -8.143 1.00 91.12 89 PHE A N 1
ATOM 735 C CA . PHE A 1 89 ? -1.082 6.940 -7.151 1.00 91.12 89 PHE A CA 1
ATOM 736 C C . PHE A 1 89 ? -2.523 7.283 -6.786 1.00 91.12 89 PHE A C 1
ATOM 738 O O . PHE A 1 89 ? -2.853 7.289 -5.606 1.00 91.12 89 PHE A O 1
ATOM 745 N N . ILE A 1 90 ? -3.390 7.473 -7.787 1.00 93.06 90 ILE A N 1
ATOM 746 C CA . ILE A 1 90 ? -4.829 7.698 -7.579 1.00 93.06 90 ILE A CA 1
ATOM 747 C C . ILE A 1 90 ? -5.443 6.518 -6.815 1.00 93.06 90 ILE A C 1
ATOM 749 O O . ILE A 1 90 ? -6.124 6.721 -5.813 1.00 93.06 90 ILE A O 1
ATOM 753 N N . HIS A 1 91 ? -5.135 5.290 -7.242 1.00 93.75 91 HIS A N 1
ATOM 754 C CA . HIS A 1 91 ? -5.556 4.068 -6.559 1.00 93.75 91 HIS A CA 1
ATOM 755 C C . HIS A 1 91 ? -5.079 4.030 -5.107 1.00 93.75 91 HIS A C 1
ATOM 757 O O . HIS A 1 91 ? -5.867 3.731 -4.221 1.00 93.75 91 HIS A O 1
ATOM 763 N N . GLY A 1 92 ? -3.820 4.390 -4.841 1.00 93.88 92 GLY A N 1
ATOM 764 C CA . GLY A 1 92 ? -3.287 4.472 -3.483 1.00 93.88 92 GLY A CA 1
ATOM 765 C C . GLY A 1 92 ? -4.085 5.429 -2.595 1.00 93.88 92 GLY A C 1
ATOM 766 O O . GLY A 1 92 ? -4.424 5.067 -1.473 1.00 93.88 92 GLY A O 1
ATOM 767 N N . MET A 1 93 ? -4.437 6.615 -3.100 1.00 95.62 93 MET A N 1
ATOM 768 C CA . MET A 1 93 ? -5.258 7.576 -2.352 1.00 95.62 93 MET A CA 1
ATOM 769 C C . MET A 1 93 ? -6.638 6.986 -2.038 1.00 95.62 93 MET A C 1
ATOM 771 O O . MET A 1 93 ? -7.010 6.932 -0.869 1.00 95.62 93 MET A O 1
ATOM 775 N N . ALA A 1 94 ? -7.339 6.457 -3.048 1.00 96.31 94 ALA A N 1
ATOM 776 C CA . ALA A 1 94 ? -8.650 5.825 -2.874 1.00 96.31 94 ALA A CA 1
ATOM 777 C C . ALA A 1 94 ? -8.605 4.646 -1.884 1.00 96.31 94 ALA A C 1
ATOM 779 O O . ALA A 1 94 ? -9.448 4.544 -0.994 1.00 96.31 94 ALA A O 1
ATOM 780 N N . TYR A 1 95 ? -7.573 3.804 -1.985 1.00 96.75 95 TYR A N 1
ATOM 781 C CA . TYR A 1 95 ? -7.352 2.670 -1.096 1.00 96.75 95 TYR A CA 1
ATOM 782 C C . TYR A 1 95 ? -7.244 3.111 0.366 1.00 96.75 95 TYR A C 1
ATOM 784 O O . TYR A 1 95 ? -7.950 2.579 1.224 1.00 96.75 95 TYR A O 1
ATOM 792 N N . TYR A 1 96 ? -6.405 4.110 0.666 1.00 95.88 96 TYR A N 1
ATOM 793 C CA . TYR A 1 96 ? -6.271 4.603 2.038 1.00 95.88 96 TYR A CA 1
ATOM 794 C C . TYR A 1 96 ? -7.531 5.312 2.530 1.00 95.88 96 TYR A C 1
ATOM 796 O O . TYR A 1 96 ? -7.837 5.198 3.715 1.00 95.88 96 TYR A O 1
ATOM 804 N N . THR A 1 97 ? -8.300 5.965 1.653 1.00 96.62 97 THR A N 1
ATOM 805 C CA . THR A 1 97 ? -9.622 6.495 2.011 1.00 96.62 97 THR A CA 1
ATOM 806 C C . THR A 1 97 ? -10.550 5.384 2.494 1.00 96.62 97 THR A C 1
ATOM 808 O O . THR A 1 97 ? -11.059 5.454 3.613 1.00 96.62 97 THR A O 1
ATOM 811 N N . CYS A 1 98 ? -10.727 4.332 1.689 1.00 96.94 98 CYS A N 1
ATOM 812 C CA . CYS A 1 98 ? -11.590 3.198 2.020 1.00 96.94 98 CYS A CA 1
ATOM 813 C C . CYS A 1 98 ? -11.130 2.479 3.293 1.00 96.94 98 CYS A C 1
ATOM 815 O O . CYS A 1 98 ? -11.946 2.194 4.168 1.00 96.94 98 CYS A O 1
ATOM 817 N N . MET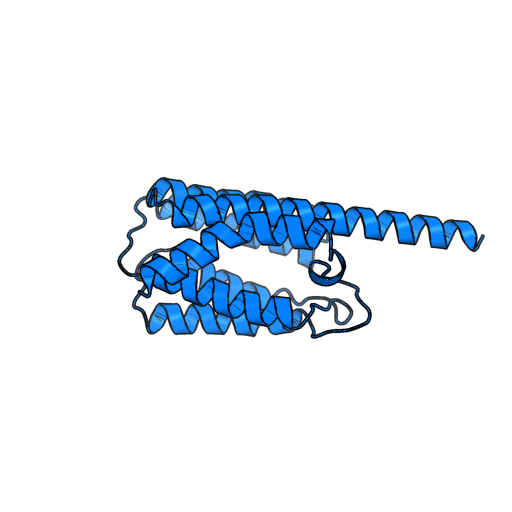 A 1 99 ? -9.824 2.238 3.433 1.00 96.81 99 MET A N 1
ATOM 818 C CA . MET A 1 99 ? -9.275 1.574 4.613 1.00 96.81 99 MET A CA 1
ATOM 819 C C . MET A 1 99 ? -9.434 2.416 5.879 1.00 96.81 99 MET A C 1
ATOM 821 O O . MET A 1 99 ? -9.833 1.881 6.906 1.00 96.81 99 MET A O 1
ATOM 825 N N . CYS A 1 100 ? -9.165 3.724 5.839 1.00 96.62 100 CYS A N 1
ATOM 826 C CA . CYS A 1 100 ? -9.347 4.580 7.012 1.00 96.62 100 CYS A CA 1
ATOM 827 C C . CYS A 1 100 ? -10.820 4.666 7.436 1.00 96.62 100 CYS A C 1
ATOM 829 O O . CYS A 1 100 ? -11.112 4.559 8.625 1.00 96.62 100 CYS A O 1
ATOM 831 N N . LEU A 1 101 ? -11.745 4.791 6.478 1.00 96.19 101 LEU A N 1
ATOM 832 C CA . LEU A 1 101 ? -13.182 4.766 6.761 1.00 96.19 101 LEU A CA 1
ATOM 833 C C . LEU A 1 101 ? -13.615 3.436 7.391 1.00 96.19 101 LEU A C 1
ATOM 835 O O . LEU A 1 101 ? -14.354 3.443 8.369 1.00 96.19 101 LEU A O 1
ATOM 839 N N . HIS A 1 102 ? -13.124 2.305 6.878 1.00 95.69 102 HIS A N 1
ATOM 840 C CA . HIS A 1 102 ? -13.445 0.981 7.424 1.00 95.69 102 HIS A CA 1
ATOM 841 C C . HIS A 1 102 ? -12.873 0.753 8.829 1.00 95.69 102 HIS A C 1
ATOM 843 O O . HIS A 1 102 ? -13.514 0.141 9.682 1.00 95.69 102 HIS A O 1
ATOM 849 N N . MET A 1 103 ? -11.657 1.242 9.075 1.00 95.75 103 MET A N 1
ATOM 850 C CA . MET A 1 103 ? -10.959 1.072 10.351 1.00 95.75 103 MET A CA 1
ATOM 851 C C . MET A 1 103 ? -11.457 2.024 11.445 1.00 95.75 103 MET A C 1
ATOM 853 O O . MET A 1 103 ? -11.120 1.827 12.616 1.00 95.75 103 MET A O 1
ATOM 857 N N . HIS A 1 104 ? -12.240 3.045 11.098 1.00 95.31 104 HIS A N 1
ATOM 858 C CA . HIS A 1 104 ? -12.823 3.969 12.063 1.00 95.31 104 HIS A CA 1
ATOM 859 C C . HIS A 1 104 ? -13.782 3.238 13.020 1.00 95.31 104 HIS A C 1
ATOM 861 O O . HIS A 1 104 ? -14.621 2.441 12.603 1.00 95.31 104 HIS A O 1
ATOM 867 N N . GLY A 1 105 ? -13.617 3.472 14.325 1.00 92.50 105 GLY A N 1
ATOM 868 C CA . GLY A 1 105 ? -14.404 2.811 15.373 1.00 92.50 105 GLY A CA 1
ATOM 869 C C . GLY A 1 105 ? -14.105 1.318 15.577 1.00 92.50 105 GLY A C 1
ATOM 870 O O . GLY A 1 105 ? -14.788 0.668 16.364 1.00 92.50 105 GLY A O 1
ATOM 871 N N . LYS A 1 106 ? -13.106 0.743 14.889 1.00 93.62 106 LYS A N 1
ATOM 872 C CA . LYS A 1 106 ? -12.674 -0.650 15.102 1.00 93.62 106 LYS A CA 1
ATOM 873 C C . LYS A 1 106 ? -11.565 -0.721 16.143 1.00 93.62 106 LYS A C 1
ATOM 875 O O . LYS A 1 106 ? -10.673 0.126 16.155 1.00 93.62 106 LYS A O 1
ATOM 880 N N . THR A 1 107 ? -11.574 -1.761 16.967 1.00 89.88 107 THR A N 1
ATOM 881 C CA . THR A 1 107 ? -10.536 -2.035 17.968 1.00 89.88 107 THR A CA 1
ATOM 882 C C . THR A 1 107 ? -9.657 -3.207 17.529 1.00 89.88 107 THR A C 1
ATOM 884 O O . THR A 1 107 ? -10.098 -4.105 16.817 1.00 89.88 107 THR A O 1
ATOM 887 N N . ILE A 1 108 ? -8.382 -3.173 17.921 1.00 88.81 108 ILE A N 1
ATOM 888 C CA . ILE A 1 108 ? -7.410 -4.255 17.711 1.00 88.81 108 ILE A CA 1
ATOM 889 C C . ILE A 1 108 ? -6.952 -4.682 19.104 1.00 88.81 108 ILE A C 1
ATOM 891 O O . ILE A 1 108 ? -6.359 -3.873 19.818 1.00 88.81 108 ILE A O 1
ATOM 895 N N . MET A 1 109 ? -7.244 -5.919 19.498 1.00 83.00 109 ME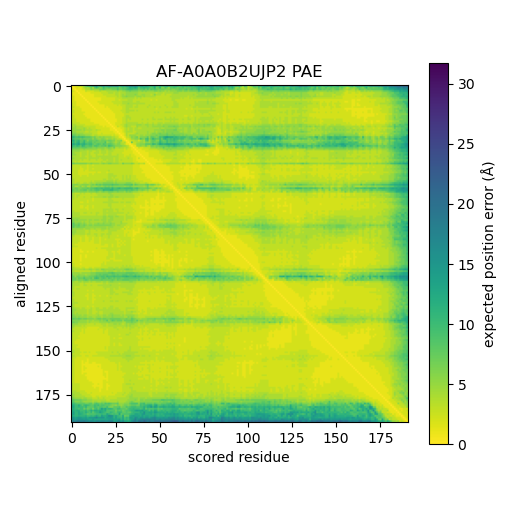T A N 1
ATOM 896 C CA . MET A 1 109 ? -6.993 -6.427 20.848 1.00 83.00 109 MET A CA 1
ATOM 897 C C . MET A 1 109 ? -5.525 -6.819 21.038 1.00 83.00 109 MET A C 1
ATOM 899 O O . MET A 1 109 ? -4.892 -6.450 22.027 1.00 83.00 109 MET A O 1
ATOM 903 N N . HIS A 1 110 ? -4.944 -7.523 20.067 1.00 90.31 110 HIS A N 1
ATOM 904 C CA . HIS A 1 110 ? -3.589 -8.072 20.157 1.00 90.31 110 HIS A CA 1
ATOM 905 C C . HIS A 1 110 ? -2.524 -7.062 19.704 1.00 90.31 110 HIS A C 1
ATOM 907 O O . HIS A 1 110 ? -1.776 -7.269 18.744 1.00 90.31 110 HIS A O 1
ATOM 913 N N . THR A 1 111 ? -2.437 -5.949 20.431 1.00 90.94 111 THR A N 1
ATOM 914 C CA . THR A 1 111 ? -1.561 -4.805 20.128 1.00 90.94 111 THR A CA 1
ATOM 915 C C . THR A 1 111 ? -0.074 -5.169 20.068 1.00 90.94 111 THR A C 1
ATOM 917 O O . THR A 1 111 ? 0.636 -4.705 19.175 1.00 90.94 111 THR A O 1
ATOM 920 N N . LYS A 1 112 ? 0.401 -6.052 20.960 1.00 94.75 112 LYS A N 1
ATOM 921 C CA . LYS A 1 112 ? 1.807 -6.500 21.012 1.00 94.75 112 LYS A CA 1
ATOM 922 C C . LYS A 1 112 ? 2.239 -7.224 19.735 1.00 94.75 112 LYS A C 1
ATOM 924 O O . LYS A 1 112 ? 3.299 -6.920 19.193 1.00 94.75 112 LYS A O 1
ATOM 929 N N . MET A 1 113 ? 1.409 -8.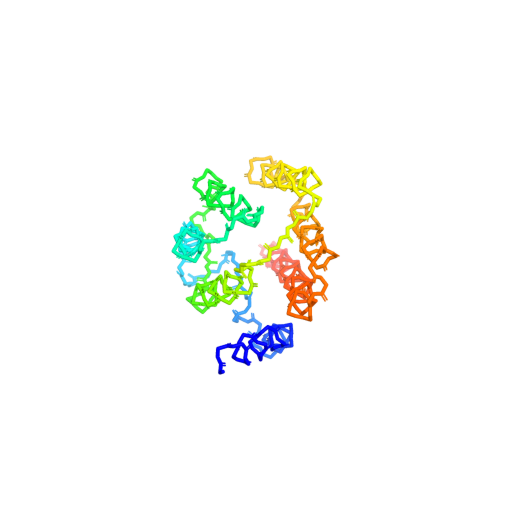146 19.237 1.00 95.62 113 MET A N 1
ATOM 930 C CA . MET A 1 113 ? 1.686 -8.872 17.992 1.00 95.62 113 MET A CA 1
ATOM 931 C C . MET A 1 113 ? 1.727 -7.903 16.809 1.00 95.62 113 MET A C 1
ATOM 933 O O . MET A 1 113 ? 2.654 -7.940 16.002 1.00 95.62 113 MET A O 1
ATOM 937 N N . PHE A 1 114 ? 0.775 -6.969 16.746 1.00 94.75 114 PHE A N 1
ATOM 938 C CA . PHE A 1 114 ? 0.754 -5.963 15.691 1.00 94.75 114 PHE A CA 1
ATOM 939 C C . PHE A 1 114 ? 2.005 -5.072 15.711 1.00 94.75 114 PHE A C 1
ATOM 941 O O . PHE A 1 114 ? 2.578 -4.783 14.658 1.00 94.75 114 PHE A O 1
ATOM 948 N N . LEU A 1 115 ? 2.474 -4.665 16.895 1.00 95.88 115 LEU A N 1
ATOM 949 C CA . LEU A 1 115 ? 3.711 -3.898 17.037 1.00 95.88 115 LEU A CA 1
ATOM 950 C C . LEU A 1 115 ? 4.933 -4.704 16.575 1.00 95.88 115 LEU A C 1
ATOM 952 O O . LEU A 1 115 ? 5.739 -4.188 15.800 1.00 95.88 115 LEU A O 1
ATOM 956 N N . LEU A 1 116 ? 5.036 -5.975 16.980 1.00 97.38 116 LEU A N 1
ATOM 957 C CA . LEU A 1 116 ? 6.114 -6.871 16.557 1.00 97.38 116 LEU A CA 1
ATOM 958 C C . LEU A 1 116 ? 6.155 -7.015 15.031 1.00 97.38 116 LEU A C 1
ATOM 960 O O . LEU A 1 116 ? 7.220 -6.879 14.430 1.00 97.38 116 LEU A O 1
ATOM 964 N N . LEU A 1 117 ? 4.999 -7.209 14.392 1.00 97.38 117 LEU A N 1
ATOM 965 C CA . LEU A 1 117 ? 4.896 -7.282 12.934 1.00 97.38 117 LEU A CA 1
ATOM 966 C C . LEU A 1 117 ? 5.322 -5.972 12.256 1.00 97.38 117 LEU A C 1
ATOM 968 O O . LEU A 1 117 ? 5.975 -6.003 11.215 1.00 97.38 117 LEU A O 1
ATOM 972 N N . ASN A 1 118 ? 5.010 -4.811 12.840 1.00 97.25 118 ASN A N 1
ATOM 973 C CA . ASN A 1 118 ? 5.455 -3.523 12.303 1.00 97.25 118 ASN A CA 1
ATOM 974 C C . ASN A 1 118 ? 6.974 -3.333 12.413 1.00 97.25 118 ASN A C 1
ATOM 976 O O . ASN A 1 118 ? 7.585 -2.854 11.457 1.00 97.25 118 ASN A O 1
ATOM 980 N N . ILE A 1 119 ? 7.583 -3.746 13.527 1.00 97.56 119 ILE A N 1
ATOM 981 C CA . ILE A 1 119 ? 9.043 -3.734 13.706 1.00 97.56 119 ILE A CA 1
ATOM 982 C C . ILE A 1 119 ? 9.706 -4.695 12.714 1.00 97.56 119 ILE A C 1
ATOM 984 O O . ILE A 1 119 ? 10.646 -4.314 12.016 1.00 97.56 119 ILE A O 1
ATOM 988 N N . ALA A 1 120 ? 9.187 -5.920 12.595 1.00 97.88 120 ALA A N 1
ATOM 989 C CA . ALA A 1 120 ? 9.682 -6.907 11.642 1.00 97.88 120 ALA A CA 1
ATOM 990 C C . ALA A 1 120 ? 9.592 -6.382 10.202 1.00 97.88 120 ALA A C 1
ATOM 992 O O . ALA A 1 120 ? 10.536 -6.528 9.424 1.00 97.88 120 ALA A O 1
ATOM 993 N N . HIS A 1 121 ? 8.489 -5.715 9.850 1.00 97.50 121 HIS A N 1
ATOM 994 C CA . HIS A 1 121 ? 8.319 -5.159 8.514 1.00 97.50 121 HIS A CA 1
ATOM 995 C C . HIS A 1 121 ? 9.317 -4.015 8.253 1.00 97.50 121 HIS A C 1
ATOM 997 O O . HIS A 1 121 ? 9.926 -3.972 7.182 1.00 97.50 121 HIS A O 1
ATOM 1003 N N . PHE A 1 122 ? 9.568 -3.147 9.239 1.00 97.62 122 PHE A N 1
ATOM 1004 C CA . PHE A 1 122 ? 10.616 -2.126 9.145 1.00 97.62 122 PHE A CA 1
ATOM 1005 C C . PHE A 1 122 ? 12.001 -2.738 8.911 1.00 97.62 122 PHE A C 1
ATOM 1007 O O . PHE A 1 122 ? 12.717 -2.324 7.996 1.00 97.62 122 PHE A O 1
ATOM 1014 N N . ALA A 1 123 ? 12.358 -3.771 9.678 1.00 97.56 123 ALA A N 1
ATOM 1015 C CA . ALA A 1 123 ? 13.618 -4.490 9.510 1.00 97.56 123 ALA A CA 1
ATOM 1016 C C . ALA A 1 123 ? 13.731 -5.134 8.116 1.00 97.56 123 ALA A C 1
ATOM 1018 O O . ALA A 1 123 ? 14.771 -5.033 7.463 1.00 97.56 123 ALA A O 1
ATOM 1019 N N . ALA A 1 124 ? 12.653 -5.732 7.606 1.00 97.62 124 ALA A N 1
ATOM 1020 C CA . ALA A 1 124 ? 12.638 -6.293 6.260 1.00 97.62 124 ALA A CA 1
ATOM 1021 C C . ALA A 1 124 ? 12.813 -5.222 5.176 1.00 97.62 124 ALA A C 1
ATOM 1023 O O . ALA A 1 124 ? 13.579 -5.431 4.234 1.00 97.62 124 ALA A O 1
ATOM 1024 N N . HIS A 1 125 ? 12.188 -4.050 5.316 1.00 97.06 125 HIS A N 1
ATOM 1025 C CA . HIS A 1 125 ? 12.453 -2.937 4.407 1.00 97.06 125 HIS A CA 1
ATOM 1026 C C . HIS A 1 125 ? 13.892 -2.445 4.488 1.00 97.06 125 HIS A C 1
ATOM 1028 O O . HIS A 1 125 ? 14.503 -2.222 3.443 1.00 97.06 125 HIS A O 1
ATOM 1034 N N . TYR A 1 126 ? 14.474 -2.345 5.679 1.00 96.69 126 TYR A N 1
ATOM 1035 C CA . TYR A 1 126 ? 15.892 -2.031 5.816 1.00 96.69 126 TYR A CA 1
ATOM 1036 C C . TYR A 1 126 ? 16.768 -3.041 5.047 1.00 96.69 126 TYR A C 1
ATOM 1038 O O . TYR A 1 126 ? 17.620 -2.643 4.248 1.00 96.69 126 TYR A O 1
ATOM 1046 N N . CYS A 1 127 ? 16.509 -4.344 5.184 1.00 96.62 127 CYS A N 1
ATOM 1047 C CA . CYS A 1 127 ? 17.223 -5.384 4.437 1.00 96.62 127 CYS A CA 1
ATOM 1048 C C . CYS A 1 127 ? 17.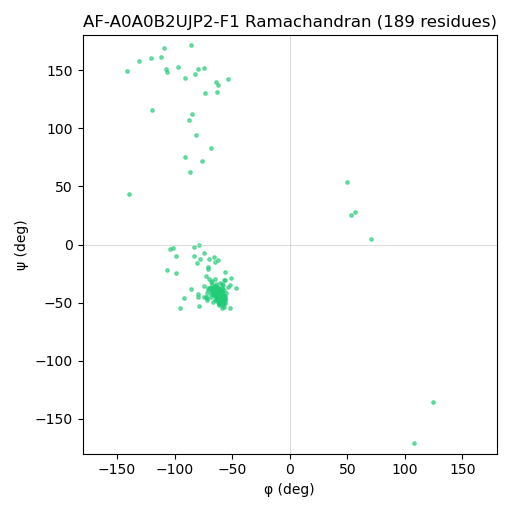074 -5.228 2.912 1.00 96.62 127 CYS A C 1
ATOM 1050 O O . CYS A 1 127 ? 18.060 -5.319 2.177 1.00 96.62 127 CYS A O 1
ATOM 1052 N N . VAL A 1 128 ? 15.871 -4.921 2.424 1.00 94.44 128 VAL A N 1
ATOM 1053 C CA . VAL A 1 128 ? 15.603 -4.766 0.985 1.00 94.44 128 VAL A CA 1
ATOM 1054 C C . VAL A 1 128 ? 16.217 -3.482 0.419 1.00 94.44 128 VAL A C 1
ATOM 1056 O O . VAL A 1 128 ? 16.832 -3.500 -0.651 1.00 94.44 128 VAL A O 1
ATOM 1059 N N . PHE A 1 129 ? 16.058 -2.349 1.104 1.00 93.88 129 PHE A N 1
ATOM 1060 C CA . PHE A 1 129 ? 16.461 -1.040 0.589 1.00 93.88 129 PHE A CA 1
ATOM 1061 C C . PHE A 1 129 ? 17.924 -0.711 0.861 1.00 93.88 129 PHE A C 1
ATOM 1063 O O . PHE A 1 129 ? 18.566 -0.146 -0.025 1.00 93.88 129 PHE A O 1
ATOM 1070 N N . VAL A 1 130 ? 18.456 -1.077 2.027 1.00 94.00 130 VAL A N 1
ATOM 1071 C CA . VAL A 1 130 ? 19.833 -0.761 2.429 1.00 94.00 130 VAL A CA 1
ATOM 1072 C C . VAL A 1 130 ? 20.764 -1.922 2.099 1.00 94.00 130 VAL A C 1
ATOM 1074 O O . VAL A 1 130 ? 21.727 -1.733 1.363 1.00 94.00 130 VAL A O 1
ATOM 1077 N N . ARG A 1 131 ? 20.455 -3.137 2.570 1.00 93.88 131 ARG A N 1
ATOM 1078 C CA . ARG A 1 131 ? 21.332 -4.311 2.372 1.00 93.88 131 ARG A CA 1
ATOM 1079 C C . ARG A 1 131 ? 21.188 -4.970 0.997 1.00 93.88 131 ARG A C 1
ATOM 1081 O O . ARG A 1 131 ? 22.061 -5.737 0.612 1.00 93.88 131 ARG A O 1
ATOM 1088 N N . LYS A 1 132 ? 20.114 -4.674 0.254 1.00 92.06 132 LYS A N 1
ATOM 1089 C CA . LYS A 1 132 ? 19.771 -5.305 -1.039 1.00 92.06 132 LYS A CA 1
ATOM 1090 C C . LYS A 1 132 ? 19.633 -6.832 -0.960 1.00 92.06 132 LYS A C 1
ATOM 1092 O O . LYS A 1 132 ? 19.832 -7.525 -1.954 1.00 92.06 132 LYS A O 1
ATOM 1097 N N . GLN A 1 133 ? 19.255 -7.348 0.206 1.00 91.00 133 GLN A N 1
ATOM 1098 C CA . GLN A 1 133 ? 19.059 -8.775 0.469 1.00 91.00 133 GLN A CA 1
ATOM 1099 C C . GLN A 1 133 ? 17.578 -9.086 0.704 1.00 91.00 133 GLN A C 1
ATOM 1101 O O . GLN A 1 133 ? 16.787 -8.186 0.984 1.00 91.00 133 GLN A O 1
ATOM 1106 N N . TYR A 1 134 ? 17.208 -10.365 0.578 1.00 90.69 134 TYR A N 1
ATOM 1107 C CA . TYR A 1 134 ? 15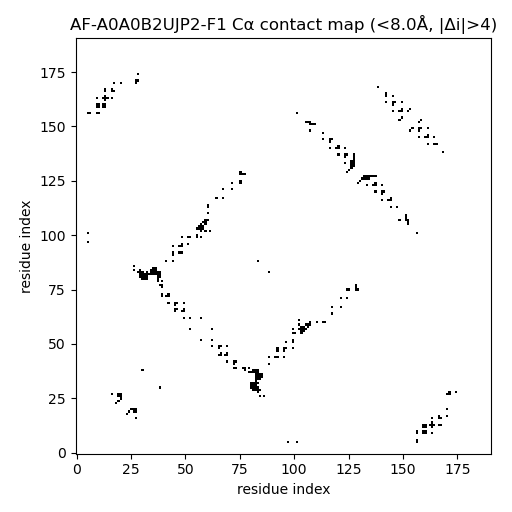.862 -10.872 0.879 1.00 90.69 134 TYR A CA 1
ATOM 1108 C C . TYR A 1 134 ? 14.740 -10.062 0.213 1.00 90.69 134 TYR A C 1
ATOM 1110 O O . TYR A 1 134 ? 13.817 -9.590 0.866 1.00 90.69 134 TYR A O 1
ATOM 1118 N N . ILE A 1 135 ? 14.819 -9.898 -1.111 1.00 89.88 135 ILE A N 1
ATOM 1119 C CA . ILE A 1 135 ? 13.990 -8.964 -1.901 1.00 89.88 135 ILE A CA 1
ATOM 1120 C C . ILE A 1 135 ? 12.478 -9.108 -1.629 1.00 89.88 135 ILE A C 1
ATOM 1122 O O . ILE A 1 135 ? 11.745 -8.126 -1.744 1.00 89.88 135 ILE A O 1
ATOM 1126 N N . TYR A 1 136 ? 12.014 -10.301 -1.245 1.00 94.00 136 TYR A N 1
ATOM 1127 C CA . TYR A 1 136 ? 10.601 -10.618 -1.022 1.00 94.00 136 TYR A CA 1
ATOM 1128 C C . TYR A 1 136 ? 10.173 -10.698 0.453 1.00 94.00 136 TYR A C 1
ATOM 1130 O O . TYR A 1 136 ? 8.984 -10.851 0.711 1.00 94.00 136 TYR A O 1
ATOM 1138 N N . SER A 1 137 ? 11.084 -10.555 1.424 1.00 95.62 137 SER A N 1
ATOM 1139 C CA . SER A 1 137 ? 10.751 -10.720 2.853 1.00 95.62 137 SER A CA 1
ATOM 1140 C C . SER A 1 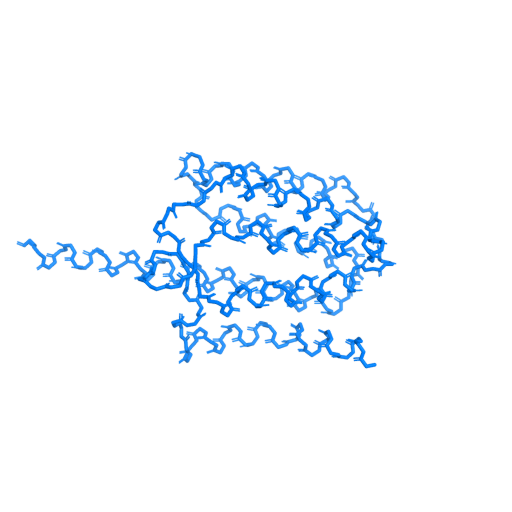137 ? 9.704 -9.719 3.342 1.00 95.62 137 SER A C 1
ATOM 1142 O O . SER A 1 137 ? 8.795 -10.082 4.085 1.00 95.62 137 SER A O 1
ATOM 1144 N N . HIS A 1 138 ? 9.781 -8.472 2.872 1.00 95.81 138 HIS A N 1
ATOM 1145 C CA . HIS A 1 138 ? 8.808 -7.437 3.213 1.00 95.81 138 HIS A CA 1
ATOM 1146 C C . HIS A 1 138 ? 7.377 -7.802 2.777 1.00 95.81 138 HIS A C 1
ATOM 1148 O O . HIS A 1 138 ? 6.436 -7.505 3.503 1.00 95.81 138 HIS A O 1
ATOM 1154 N N . TYR A 1 139 ? 7.201 -8.519 1.657 1.00 96.62 139 TYR A N 1
ATOM 1155 C CA . TYR A 1 139 ? 5.878 -8.979 1.224 1.00 96.62 139 TYR A CA 1
ATOM 1156 C C . TYR A 1 139 ? 5.288 -10.020 2.171 1.00 96.62 139 TYR A C 1
ATOM 1158 O O . TYR A 1 139 ? 4.107 -9.939 2.487 1.00 96.62 139 TYR A O 1
ATOM 1166 N N . ALA A 1 140 ? 6.099 -10.968 2.647 1.00 97.38 140 ALA A N 1
ATOM 1167 C CA . ALA A 1 140 ? 5.630 -11.981 3.589 1.00 97.38 140 ALA A CA 1
ATOM 1168 C C . ALA A 1 140 ? 5.113 -11.332 4.881 1.00 97.38 140 ALA A C 1
ATOM 1170 O O . ALA A 1 140 ? 4.016 -11.642 5.338 1.00 97.38 140 ALA A O 1
ATOM 1171 N N . ILE A 1 141 ? 5.860 -10.370 5.426 1.00 97.69 141 ILE A N 1
ATOM 1172 C CA . ILE A 1 141 ? 5.467 -9.694 6.667 1.00 97.69 141 ILE A CA 1
ATOM 1173 C C . ILE A 1 141 ? 4.266 -8.769 6.440 1.00 97.69 141 ILE A C 1
ATOM 1175 O O . ILE A 1 141 ? 3.380 -8.705 7.288 1.00 97.69 141 ILE A O 1
ATOM 1179 N N . GLU A 1 142 ? 4.187 -8.084 5.298 1.00 96.69 142 GLU A N 1
ATOM 1180 C CA . GLU A 1 142 ? 3.007 -7.290 4.945 1.00 96.69 142 GLU A CA 1
ATOM 1181 C C . GLU A 1 142 ? 1.745 -8.167 4.881 1.00 96.69 142 GLU A C 1
ATOM 1183 O O . GLU A 1 142 ? 0.721 -7.801 5.455 1.00 96.69 142 GLU A O 1
ATOM 1188 N N . LEU A 1 143 ? 1.819 -9.362 4.281 1.00 98.25 143 LEU A N 1
ATOM 1189 C CA . LEU A 1 143 ? 0.706 -10.318 4.288 1.00 98.25 143 LEU A CA 1
ATOM 1190 C C . LEU A 1 143 ? 0.336 -10.765 5.706 1.00 98.25 143 LEU A C 1
ATOM 1192 O O . LEU A 1 143 ? -0.850 -10.836 6.019 1.00 98.25 143 LEU A O 1
ATOM 1196 N N . MET A 1 144 ? 1.317 -11.000 6.583 1.00 98.19 144 MET A N 1
ATOM 1197 C CA . MET A 1 144 ? 1.053 -11.315 7.992 1.00 98.19 144 MET A CA 1
ATOM 1198 C C . MET A 1 144 ? 0.351 -10.162 8.724 1.00 98.19 144 MET A C 1
ATOM 1200 O O . MET A 1 144 ? -0.545 -10.416 9.524 1.00 98.19 144 MET A O 1
ATOM 1204 N N . ILE A 1 145 ? 0.696 -8.901 8.433 1.00 97.19 145 ILE A N 1
ATOM 1205 C CA . ILE A 1 145 ? -0.004 -7.726 8.983 1.00 97.19 145 ILE A CA 1
ATOM 1206 C C . ILE A 1 145 ? -1.469 -7.713 8.531 1.00 97.19 145 ILE A C 1
ATOM 1208 O O . ILE A 1 145 ? -2.356 -7.556 9.369 1.00 97.19 145 ILE A O 1
ATOM 1212 N N . HIS A 1 146 ? -1.744 -7.898 7.235 1.00 97.31 146 HIS A N 1
ATOM 1213 C CA . HIS A 1 146 ? -3.123 -7.913 6.720 1.00 97.31 146 HIS A CA 1
ATOM 1214 C C . HIS A 1 146 ? -3.921 -9.114 7.234 1.00 97.31 146 HIS A C 1
ATOM 1216 O O . HIS A 1 146 ? -5.095 -8.969 7.572 1.00 97.31 146 HIS A O 1
ATOM 1222 N N . MET A 1 147 ? -3.282 -10.278 7.364 1.00 98.12 147 MET A N 1
ATOM 1223 C CA . MET A 1 147 ? -3.890 -11.462 7.969 1.00 98.12 147 MET A CA 1
ATOM 1224 C C . MET A 1 147 ? -4.237 -11.210 9.437 1.00 98.12 147 MET A C 1
ATOM 1226 O O . MET A 1 147 ? -5.345 -11.530 9.856 1.00 98.12 147 MET A O 1
ATOM 1230 N N . HIS A 1 148 ? -3.337 -10.583 10.202 1.00 96.94 148 HIS A N 1
ATOM 1231 C CA . HIS A 1 148 ? -3.594 -10.195 11.590 1.00 96.94 148 HIS A CA 1
ATOM 1232 C C . HIS A 1 148 ? -4.778 -9.231 11.695 1.00 96.94 148 HIS A C 1
ATOM 1234 O O . HIS A 1 148 ? -5.690 -9.477 12.474 1.00 96.94 148 HIS A O 1
ATOM 1240 N N . LEU A 1 149 ? -4.827 -8.181 10.866 1.00 96.25 149 LEU A N 1
ATOM 1241 C CA . LEU A 1 149 ? -5.964 -7.248 10.834 1.00 96.25 149 LEU A CA 1
ATOM 1242 C C . LEU A 1 149 ? -7.293 -7.966 10.570 1.00 96.25 149 LEU A C 1
ATOM 1244 O O . LEU A 1 149 ? -8.288 -7.696 11.245 1.00 96.25 149 LEU A O 1
ATOM 1248 N N . TRP A 1 150 ? -7.313 -8.893 9.610 1.00 97.25 150 TRP A N 1
ATOM 1249 C CA . TRP A 1 150 ? -8.503 -9.691 9.336 1.00 97.25 150 TRP A CA 1
ATOM 1250 C C . TRP A 1 150 ? -8.864 -10.614 10.505 1.00 97.25 150 TRP A C 1
ATOM 1252 O O . TRP A 1 150 ? -10.041 -10.714 10.836 1.00 97.25 150 TRP A O 1
ATOM 1262 N N . MET A 1 151 ? -7.896 -11.256 11.164 1.00 96.94 151 MET A N 1
ATOM 1263 C CA . MET A 1 151 ? -8.173 -12.129 12.309 1.00 96.94 151 MET A CA 1
ATOM 1264 C C . MET A 1 151 ? -8.766 -11.380 13.507 1.00 96.94 151 MET A C 1
ATOM 1266 O O . MET A 1 151 ? -9.611 -11.948 14.196 1.00 96.94 151 MET A O 1
ATOM 1270 N N . GLU A 1 152 ? -8.357 -10.128 13.717 1.00 95.06 152 GLU A N 1
ATOM 1271 C CA . GLU A 1 152 ? -8.833 -9.277 14.813 1.00 95.06 152 GLU A CA 1
ATOM 1272 C C . GLU A 1 152 ? -10.256 -8.760 14.585 1.00 95.06 152 GLU A C 1
ATOM 1274 O O . GLU A 1 152 ? -11.083 -8.788 15.488 1.00 95.06 152 GLU A O 1
ATOM 1279 N N . ILE A 1 153 ? -10.550 -8.276 13.375 1.00 95.69 153 ILE A N 1
ATOM 1280 C CA . ILE A 1 153 ? -11.812 -7.575 13.083 1.00 95.69 153 ILE A CA 1
ATOM 1281 C C . ILE A 1 153 ? -12.840 -8.498 12.408 1.00 95.69 153 ILE A C 1
ATOM 1283 O O . ILE A 1 153 ? -14.040 -8.242 12.476 1.00 95.69 153 ILE A O 1
ATOM 1287 N N . ARG A 1 154 ? -12.384 -9.560 11.729 1.00 96.38 154 ARG A N 1
ATOM 1288 C CA . ARG A 1 154 ? -13.191 -10.592 11.042 1.00 96.38 154 ARG A CA 1
ATOM 1289 C C . ARG A 1 154 ? -14.226 -10.064 10.043 1.00 96.38 154 ARG A C 1
ATOM 1291 O O . ARG A 1 154 ? -15.196 -10.740 9.723 1.00 96.38 154 ARG A O 1
ATOM 1298 N N . SER A 1 155 ? -13.999 -8.876 9.488 1.00 96.06 155 SER A N 1
ATOM 1299 C CA . SER A 1 155 ? -14.884 -8.276 8.482 1.00 96.06 155 SER A CA 1
ATOM 1300 C C . SER A 1 155 ? -14.605 -8.803 7.070 1.00 96.06 155 SER A C 1
ATOM 1302 O O . SER A 1 155 ? -13.437 -8.991 6.713 1.00 96.06 155 SER A O 1
ATOM 1304 N N . MET A 1 156 ? -15.645 -8.922 6.237 1.00 96.50 156 MET A N 1
ATOM 1305 C CA . MET A 1 156 ? -15.522 -9.309 4.822 1.00 96.50 156 MET A CA 1
ATOM 1306 C C . MET A 1 156 ? -14.626 -8.354 4.024 1.00 96.50 156 MET A C 1
ATOM 1308 O O . MET A 1 156 ? -13.827 -8.791 3.203 1.00 96.50 156 MET A O 1
ATOM 1312 N N . GLN A 1 157 ? -14.686 -7.058 4.319 1.00 96.56 157 GLN A N 1
ATOM 1313 C CA . GLN A 1 157 ? -13.852 -6.020 3.714 1.00 96.56 157 GLN A CA 1
ATOM 1314 C C . GLN A 1 157 ? -12.357 -6.325 3.885 1.00 96.56 157 GLN A C 1
ATOM 1316 O O . GLN A 1 157 ? -11.591 -6.277 2.925 1.00 96.56 157 GLN A O 1
ATOM 1321 N N . LEU A 1 158 ? -11.940 -6.708 5.097 1.00 96.81 158 LEU A N 1
ATOM 1322 C CA . LEU A 1 158 ? -10.548 -7.076 5.374 1.00 96.81 158 LEU A CA 1
ATOM 1323 C C . LEU A 1 158 ? -10.156 -8.431 4.782 1.00 96.81 158 LEU A C 1
ATOM 1325 O O . LEU A 1 158 ? -8.990 -8.611 4.442 1.00 96.81 158 LEU A O 1
ATOM 1329 N N . LEU A 1 159 ? -11.107 -9.352 4.606 1.00 98.00 159 LEU A N 1
ATOM 1330 C CA . LEU A 1 159 ? -10.863 -10.594 3.872 1.00 98.00 159 LEU A CA 1
ATOM 1331 C C . LEU A 1 159 ? -10.558 -10.305 2.395 1.00 98.00 159 LEU A C 1
ATOM 1333 O O . LEU A 1 159 ? -9.563 -10.799 1.867 1.00 98.00 159 LEU A O 1
ATOM 1337 N N . PHE A 1 160 ? -11.360 -9.460 1.740 1.00 98.25 160 PHE A N 1
ATOM 1338 C CA . PHE A 1 160 ? -11.097 -9.037 0.361 1.00 98.25 160 PHE A CA 1
ATOM 1339 C C . PHE A 1 160 ? -9.823 -8.202 0.244 1.00 98.25 160 PHE A C 1
ATOM 1341 O O . PHE A 1 160 ? -9.073 -8.369 -0.715 1.00 98.25 160 PHE A O 1
ATOM 1348 N N . ASN A 1 161 ? -9.519 -7.371 1.243 1.00 97.75 161 ASN A N 1
ATOM 1349 C CA . ASN A 1 161 ? -8.246 -6.665 1.313 1.00 97.75 161 ASN A CA 1
ATOM 1350 C C . ASN A 1 161 ? -7.049 -7.629 1.424 1.00 97.75 161 ASN A C 1
ATOM 1352 O O . ASN A 1 161 ? -6.044 -7.446 0.740 1.00 97.75 161 ASN A O 1
ATOM 1356 N N . LEU A 1 162 ? -7.157 -8.686 2.236 1.00 98.19 162 LEU A N 1
ATOM 1357 C CA . LEU A 1 162 ? -6.134 -9.728 2.326 1.00 98.19 162 LEU A CA 1
ATOM 1358 C C . LEU A 1 162 ? -5.980 -10.470 0.991 1.00 98.19 162 LEU A C 1
ATOM 1360 O O . LEU A 1 162 ? -4.857 -10.650 0.520 1.00 98.19 162 LEU A O 1
ATOM 1364 N N . ALA A 1 163 ? -7.088 -10.843 0.344 1.00 98.38 163 ALA A N 1
ATOM 1365 C CA . ALA A 1 163 ? -7.067 -11.459 -0.982 1.00 98.38 163 ALA A CA 1
ATOM 1366 C C . ALA A 1 163 ? -6.407 -10.540 -2.024 1.00 98.38 163 ALA A C 1
ATOM 1368 O O . ALA A 1 163 ? -5.552 -10.982 -2.794 1.00 98.38 163 ALA A O 1
ATOM 1369 N N . TYR A 1 164 ? -6.736 -9.246 -2.005 1.00 98.00 164 TYR A N 1
ATOM 1370 C CA . TYR A 1 164 ? -6.078 -8.234 -2.826 1.00 98.00 164 TYR A CA 1
ATOM 1371 C C . TYR A 1 164 ? -4.575 -8.168 -2.545 1.00 98.00 164 TYR A C 1
ATOM 1373 O O . TYR A 1 164 ? -3.794 -8.188 -3.492 1.00 98.00 164 TYR A O 1
ATOM 1381 N N . ALA A 1 165 ? -4.150 -8.144 -1.279 1.00 97.81 165 ALA A N 1
ATOM 1382 C CA . ALA A 1 165 ? -2.735 -8.113 -0.919 1.00 97.81 165 ALA A CA 1
ATOM 1383 C C . ALA A 1 165 ? -1.984 -9.344 -1.459 1.00 97.81 165 ALA A C 1
ATOM 1385 O O . ALA A 1 165 ? -0.909 -9.194 -2.042 1.00 97.81 165 ALA A O 1
ATOM 1386 N N . VAL A 1 166 ? -2.568 -10.544 -1.346 1.00 98.25 166 VAL A N 1
ATOM 1387 C CA . VAL A 1 166 ? -2.005 -11.787 -1.907 1.00 98.25 166 VAL A CA 1
ATOM 1388 C C . VAL A 1 166 ? -1.847 -11.681 -3.425 1.00 98.25 166 VAL A C 1
ATOM 1390 O O . VAL A 1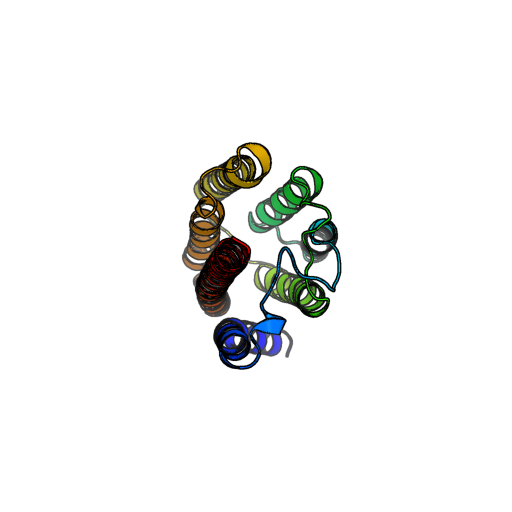 166 ? -0.754 -11.909 -3.951 1.00 98.25 166 VAL A O 1
ATOM 1393 N N . VAL A 1 167 ? -2.907 -11.276 -4.130 1.00 97.88 167 VAL A N 1
ATOM 1394 C CA . VAL A 1 167 ? -2.889 -11.095 -5.590 1.00 97.88 167 VAL A CA 1
ATOM 1395 C C . VAL A 1 167 ? -1.850 -10.050 -6.001 1.00 97.88 167 VAL A C 1
ATOM 1397 O O . VAL A 1 167 ? -1.046 -10.290 -6.901 1.00 97.88 167 VAL A O 1
ATOM 1400 N N . PHE A 1 168 ? -1.828 -8.898 -5.332 1.00 95.44 168 PHE A N 1
ATOM 1401 C CA . PHE A 1 168 ? -0.914 -7.801 -5.630 1.00 95.44 168 PHE A CA 1
ATOM 1402 C C . PHE A 1 168 ? 0.554 -8.206 -5.446 1.00 95.44 168 PHE A C 1
ATOM 1404 O O . PHE A 1 168 ? 1.400 -7.861 -6.280 1.00 95.44 168 PHE A O 1
ATOM 1411 N N . VAL A 1 169 ? 0.868 -8.957 -4.384 1.00 96.25 169 VAL A N 1
ATOM 1412 C CA . VAL A 1 169 ? 2.203 -9.528 -4.156 1.00 96.25 169 VAL A CA 1
ATOM 1413 C C . VAL A 1 169 ? 2.560 -10.504 -5.276 1.00 96.25 169 VAL A C 1
ATOM 1415 O O . VAL A 1 169 ? 3.626 -10.359 -5.878 1.00 96.25 169 VAL A O 1
ATOM 1418 N N . GLY A 1 170 ? 1.665 -11.438 -5.613 1.00 96.56 170 GLY A N 1
ATOM 1419 C CA . GLY A 1 170 ? 1.876 -12.411 -6.689 1.00 96.56 170 GLY A CA 1
ATOM 1420 C C . GLY A 1 170 ? 2.166 -11.745 -8.037 1.00 96.56 170 GLY A C 1
ATOM 1421 O O . GLY A 1 170 ? 3.196 -12.016 -8.659 1.00 96.56 170 GLY A O 1
ATOM 1422 N N . VAL A 1 171 ? 1.324 -10.790 -8.441 1.00 95.12 171 VAL A N 1
ATOM 1423 C CA . VAL A 1 171 ? 1.500 -9.994 -9.669 1.00 95.12 171 VAL A CA 1
ATOM 1424 C C . VAL A 1 171 ? 2.814 -9.208 -9.643 1.00 95.12 171 VAL A C 1
ATOM 1426 O O . VAL A 1 171 ? 3.544 -9.175 -10.637 1.00 95.12 171 VAL A O 1
ATOM 1429 N N . SER A 1 172 ? 3.164 -8.602 -8.506 1.00 92.06 172 SER A N 1
ATOM 1430 C CA . SER A 1 172 ? 4.409 -7.838 -8.358 1.00 92.06 172 SER A CA 1
ATOM 1431 C C . SER A 1 172 ? 5.659 -8.714 -8.499 1.00 92.06 172 SER A C 1
ATOM 1433 O O . SER A 1 172 ? 6.631 -8.292 -9.135 1.00 92.06 172 SER A O 1
ATOM 1435 N N . ILE A 1 173 ? 5.647 -9.926 -7.935 1.00 93.19 173 ILE A N 1
ATOM 1436 C CA . ILE A 1 173 ? 6.740 -10.897 -8.070 1.00 93.19 173 ILE A CA 1
ATOM 1437 C C . ILE A 1 173 ? 6.841 -11.375 -9.522 1.00 93.19 173 ILE A C 1
ATOM 1439 O O . ILE A 1 173 ? 7.918 -11.282 -10.115 1.00 93.19 173 ILE A O 1
ATOM 1443 N N . ALA A 1 174 ? 5.725 -11.790 -10.129 1.00 93.25 174 ALA A N 1
ATOM 1444 C CA . ALA A 1 174 ? 5.694 -12.273 -11.509 1.00 93.25 174 ALA A CA 1
ATOM 1445 C C . ALA A 1 174 ? 6.219 -11.220 -12.502 1.00 93.25 174 ALA A C 1
ATOM 1447 O O . ALA A 1 174 ? 7.077 -11.508 -13.341 1.00 93.25 174 ALA A O 1
ATOM 1448 N N . ASN A 1 175 ? 5.784 -9.963 -12.362 1.00 90.31 175 ASN A N 1
ATOM 1449 C CA . ASN A 1 175 ? 6.269 -8.859 -13.192 1.00 90.31 175 ASN A CA 1
ATOM 1450 C C . ASN A 1 175 ? 7.769 -8.590 -13.010 1.00 90.31 175 ASN A C 1
ATOM 1452 O O . ASN A 1 175 ? 8.464 -8.262 -13.976 1.00 90.31 175 ASN A O 1
ATOM 1456 N N . ARG A 1 176 ? 8.297 -8.738 -11.790 1.00 87.25 176 ARG A N 1
ATOM 1457 C CA . ARG A 1 176 ? 9.728 -8.556 -11.520 1.00 87.25 176 ARG A CA 1
ATOM 1458 C C . ARG A 1 176 ? 10.575 -9.649 -12.168 1.00 87.25 176 ARG A C 1
ATOM 1460 O O . ARG A 1 176 ? 11.598 -9.319 -12.771 1.00 87.25 176 ARG A O 1
ATOM 1467 N N . GLU A 1 177 ? 10.169 -10.909 -12.059 1.00 89.31 177 GLU A N 1
ATOM 1468 C CA . GLU A 1 177 ? 10.889 -12.032 -12.671 1.00 89.31 177 GLU A CA 1
ATOM 1469 C C . GLU A 1 177 ? 10.849 -11.955 -14.205 1.00 89.31 177 GLU A C 1
ATOM 1471 O O . GLU A 1 177 ? 11.889 -12.056 -14.859 1.00 89.31 177 GLU A O 1
ATOM 1476 N N . ALA A 1 178 ? 9.699 -11.604 -14.794 1.00 87.62 178 ALA A N 1
ATOM 1477 C CA . ALA A 1 178 ? 9.589 -11.375 -16.236 1.00 87.62 178 ALA A CA 1
ATOM 1478 C C . ALA A 1 178 ? 10.559 -10.286 -16.745 1.00 87.62 178 ALA A C 1
ATOM 1480 O O . ALA A 1 178 ? 11.165 -10.425 -17.811 1.00 87.62 178 ALA A O 1
ATOM 1481 N N . LEU A 1 179 ? 10.752 -9.205 -15.979 1.00 81.88 179 LEU A N 1
ATOM 1482 C CA . LEU A 1 179 ? 11.702 -8.140 -16.325 1.00 81.88 179 LEU A CA 1
ATOM 1483 C C . LEU A 1 179 ? 13.167 -8.582 -16.219 1.00 81.88 179 LEU A C 1
ATOM 1485 O O . LEU A 1 179 ? 13.982 -8.154 -17.041 1.00 81.88 179 LEU A O 1
ATOM 1489 N N . LYS A 1 180 ? 13.523 -9.414 -15.232 1.00 83.44 180 LYS A N 1
ATOM 1490 C CA . LYS A 1 180 ? 14.879 -9.978 -15.122 1.00 83.44 180 LYS A CA 1
ATOM 1491 C C . LYS A 1 180 ? 15.195 -10.864 -16.327 1.00 83.44 180 LYS A C 1
ATOM 1493 O O . LYS A 1 180 ? 16.233 -10.666 -16.958 1.00 83.44 180 LYS A O 1
ATOM 1498 N N . ASN A 1 181 ? 14.265 -11.744 -16.699 1.00 81.00 181 ASN A N 1
ATOM 1499 C CA . ASN A 1 181 ? 14.428 -12.656 -17.833 1.00 81.00 181 ASN A CA 1
ATOM 1500 C C . ASN A 1 181 ? 14.629 -11.897 -19.152 1.00 81.00 181 ASN A C 1
ATOM 1502 O O . ASN A 1 181 ? 15.558 -12.194 -19.899 1.00 81.00 181 ASN A O 1
ATOM 1506 N N . ARG A 1 182 ? 13.847 -10.838 -19.408 1.00 79.56 182 ARG A N 1
ATOM 1507 C CA . ARG A 1 182 ? 14.026 -9.994 -20.608 1.00 79.56 182 ARG A CA 1
ATOM 1508 C C . ARG A 1 182 ? 15.404 -9.330 -20.674 1.00 79.56 182 ARG A C 1
ATOM 1510 O O . ARG A 1 182 ? 16.014 -9.298 -21.739 1.00 79.56 182 ARG A O 1
ATOM 1517 N N . LYS A 1 183 ? 15.909 -8.803 -19.552 1.00 75.88 183 LYS A N 1
ATOM 1518 C CA . LYS A 1 183 ? 17.247 -8.184 -19.503 1.00 75.88 183 LYS A CA 1
ATOM 1519 C C . LYS A 1 183 ? 18.354 -9.194 -19.786 1.00 75.88 183 LYS A C 1
ATOM 1521 O O . LYS A 1 183 ? 19.303 -8.857 -20.486 1.00 75.88 183 LYS A O 1
ATOM 1526 N N . TYR A 1 184 ? 18.219 -10.410 -19.262 1.00 71.56 184 TYR A N 1
ATOM 1527 C CA . TYR A 1 184 ? 19.167 -11.491 -19.508 1.00 71.56 184 TYR A CA 1
ATOM 1528 C C . TYR A 1 184 ? 19.219 -11.875 -20.995 1.00 71.56 184 TYR A C 1
ATOM 1530 O O . TYR A 1 184 ? 20.304 -11.938 -21.571 1.00 71.56 184 TYR A O 1
ATOM 1538 N N . VAL A 1 185 ? 18.057 -12.028 -21.643 1.00 73.06 185 VAL A N 1
ATOM 1539 C CA . VAL A 1 185 ? 17.968 -12.331 -23.085 1.00 73.06 185 VAL A CA 1
ATOM 1540 C C . VAL A 1 185 ? 18.618 -11.231 -23.934 1.00 73.06 185 VAL A C 1
ATOM 1542 O O . VAL A 1 185 ? 19.455 -11.535 -24.779 1.00 73.06 185 VAL A O 1
ATOM 1545 N N . LEU A 1 186 ? 18.310 -9.956 -23.667 1.00 69.19 186 LEU A N 1
ATOM 1546 C CA . LEU A 1 186 ? 18.885 -8.816 -24.401 1.00 69.19 186 LEU A CA 1
ATOM 1547 C C . LEU A 1 186 ? 20.400 -8.658 -24.208 1.00 69.19 186 LEU A C 1
ATOM 1549 O O . LEU A 1 186 ? 21.081 -8.121 -25.077 1.00 69.19 186 LEU A O 1
ATOM 1553 N N . TYR A 1 187 ? 20.932 -9.066 -23.054 1.00 73.88 187 TYR A N 1
ATOM 1554 C CA . TYR A 1 187 ? 22.374 -9.074 -22.818 1.00 73.88 187 TYR A CA 1
ATOM 1555 C C . TYR A 1 187 ? 23.059 -10.181 -23.624 1.00 73.88 187 TYR A C 1
ATOM 1557 O O . TYR A 1 187 ? 24.109 -9.943 -24.215 1.00 73.88 187 TYR A O 1
ATOM 1565 N N . LYS A 1 188 ? 22.447 -11.371 -23.685 1.00 71.94 188 LYS A N 1
ATOM 1566 C CA . LYS A 1 188 ? 22.976 -12.506 -24.446 1.00 71.94 188 LYS A CA 1
ATOM 1567 C C . LYS A 1 188 ? 22.952 -12.257 -25.956 1.00 71.94 188 LYS A C 1
ATOM 1569 O O . LYS A 1 188 ? 23.880 -12.673 -26.623 1.00 71.94 188 LYS A O 1
ATOM 1574 N N . SER A 1 189 ? 21.953 -11.547 -26.483 1.00 71.12 189 SER A N 1
ATOM 1575 C CA . SER A 1 189 ? 21.852 -11.238 -27.920 1.00 71.12 189 SER A CA 1
ATOM 1576 C C . SER A 1 189 ? 22.825 -10.158 -28.417 1.00 71.12 189 SER A C 1
ATOM 1578 O O . SER A 1 189 ? 22.836 -9.862 -29.606 1.00 71.12 189 SER A O 1
ATOM 1580 N N . LYS A 1 190 ? 23.563 -9.495 -27.517 1.00 70.69 190 LYS A N 1
ATOM 1581 C CA . LYS A 1 190 ? 24.563 -8.462 -27.848 1.00 70.69 190 LYS A CA 1
ATOM 1582 C C . LYS A 1 190 ? 26.006 -8.972 -27.792 1.00 70.69 190 LYS A C 1
ATOM 1584 O O . LYS A 1 190 ? 26.918 -8.185 -28.032 1.00 70.69 190 LYS A O 1
ATOM 1589 N N . LYS A 1 191 ? 26.201 -10.230 -27.403 1.00 61.03 191 LYS A N 1
ATOM 1590 C CA . LYS A 1 191 ? 27.482 -10.934 -27.460 1.00 61.03 191 LYS A CA 1
ATOM 1591 C C . LYS A 1 191 ? 27.472 -11.862 -28.658 1.00 61.03 191 LYS A C 1
ATOM 1593 O O . LYS A 1 191 ? 28.558 -12.017 -29.241 1.00 61.03 191 LYS A O 1
#

Organism: NCBI:txid1354746

Sequence (191 aa):
MICLAIDVYLIVLPFGTLFLYAFANEATKHGYIAGGISKNYFKYFYLYGVVLSVILPIENMYRIHLFRRLIETVVFKYSSRSRMRLIHFIHGMAYYTCMCLHMHGKTIMHTKMFLLLNIAHFAAHYCVFVRKQYIYSHYAIELMIHMHLWMEIRSMQLLFNLAYAVVFVGVSIANREALKNRKYVLYKSKK